Protein AF-A0A8H3PIA9-F1 (afdb_monomer)

Sequence (257 aa):
MSYLRGNLPHNPDFPTVAEELRKLIKRTDELEIQNKAAQQKINQYEKDIVKLNNRCDSFGHKIQELEAKNLMLENRCKAVDQNALARLINSRIANPEHVLTPLKEAATNLPIKNFPKHEKDIRTMAAPEITSTLRSLDQPTTGPTSDQKTRLRQAVGRDITTPTSALKAPPPSSASPSDPPAASQPTRPPPAKRAMSVQDKKLAGIKAAKAKLAQNRQYGGVADPRVRKRGSLAGSTAVDVGAEGGKKGVGVGEGED

Secondary structure (DSSP, 8-state):
-------PPPPP-HHHHHHHHHHHHHHHHHHHHHHHHHHHHHHHHHHHHHHHHHHHHHHHHHHHHHHHHHHHHHHHHHHHHHHHHHHHHHHT--STTSBPPPPB-TTT-PBPTT--SBHHHHHH--HHHHHHHHHHTT----S-HHHHHHHHHHHHT-------TT------------PPP---PPPPPP----PPPHHHHHHHHHHHHHHHHHHHHHS-----TT-------------------------------

Radius of gyration: 43.7 Å; Cα contacts (8 Å, |Δi|>4): 128; chains: 1; bounding box: 128×82×105 Å

pLDDT: mean 80.54, std 19.77, range [45.19, 98.62]

Mean predicted aligned error: 16.2 Å

Foldseek 3Di:
DDDDPDDDPDDDPVVVVVVVVVVVVVVVVVVVVVVVVVVVVVVVVVVVVVVVVVVVVVVVVVVVVVVLVVVQVVLLVLLVVVLVVQLVVQLPDPDQPAFGDFHAQNRHNHGQPPGDGGLVCLVVDDLVVLLSSCVSLVHDSDDDSVVSSVVVCVSSNHDPCPPPVDPVPDPPDDDDDDDDDDDDDPDDDDDDPPDDDPVNVVVVVVVVVVVVVVVCV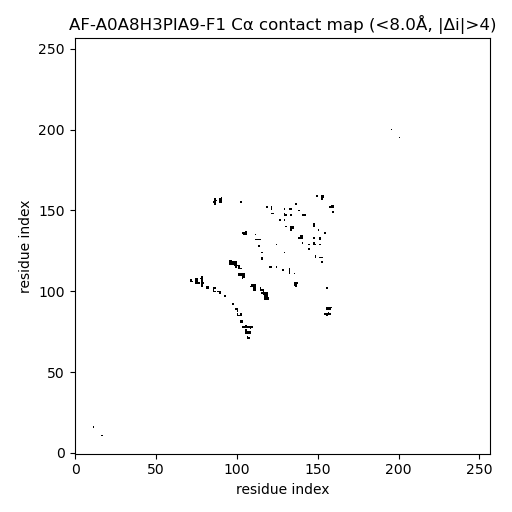VPPCPPDPPPPDDDPDPDDDDDDDDDDDDDDDDDDDDDDD

Structure (mmCIF, N/CA/C/O backbone):
data_AF-A0A8H3PIA9-F1
#
_entry.id   AF-A0A8H3PIA9-F1
#
loop_
_atom_site.group_PDB
_atom_site.id
_atom_site.type_symbol
_atom_site.label_atom_id
_atom_site.label_alt_id
_atom_site.label_comp_id
_atom_site.label_asym_id
_atom_site.label_entity_id
_atom_site.label_seq_id
_atom_site.pdbx_PDB_ins_code
_atom_site.Cartn_x
_atom_site.Cartn_y
_atom_site.Cartn_z
_atom_site.occupancy
_atom_site.B_iso_or_equiv
_atom_site.auth_seq_id
_atom_site.auth_comp_id
_atom_site.auth_asym_id
_atom_site.auth_atom_id
_atom_site.pdbx_PDB_model_num
ATOM 1 N N . MET A 1 1 ? 73.100 -32.221 -67.919 1.00 48.75 1 MET A N 1
ATOM 2 C CA . MET A 1 1 ? 72.888 -31.186 -66.886 1.00 48.75 1 MET A CA 1
ATOM 3 C C . MET A 1 1 ? 71.955 -30.121 -67.442 1.00 48.75 1 MET A C 1
ATOM 5 O O . MET A 1 1 ? 72.410 -29.186 -68.086 1.00 48.75 1 MET A O 1
ATOM 9 N N . SER A 1 2 ? 70.649 -30.304 -67.250 1.00 49.00 2 SER A N 1
ATOM 10 C CA . SER A 1 2 ? 69.618 -29.356 -67.683 1.00 49.00 2 SER A CA 1
ATOM 11 C C . SER A 1 2 ? 69.209 -28.523 -66.475 1.00 49.00 2 SER A C 1
ATOM 13 O O . SER A 1 2 ? 68.353 -28.929 -65.692 1.00 49.00 2 SER A O 1
ATOM 15 N N . TYR A 1 3 ? 69.884 -27.393 -66.275 1.00 52.94 3 TYR A N 1
ATOM 16 C CA . TYR A 1 3 ? 69.545 -26.452 -65.215 1.00 52.94 3 TYR A CA 1
ATOM 17 C C . TYR A 1 3 ? 68.243 -25.730 -65.576 1.00 52.94 3 TYR A C 1
ATOM 19 O O . TYR A 1 3 ? 68.203 -24.909 -66.488 1.00 52.94 3 TYR A O 1
ATOM 27 N N . LEU A 1 4 ? 67.173 -26.115 -64.877 1.00 54.84 4 LEU A N 1
ATOM 28 C CA . LEU A 1 4 ? 66.105 -25.258 -64.358 1.00 54.84 4 LEU A CA 1
ATOM 29 C C . LEU A 1 4 ? 66.012 -23.864 -65.017 1.00 54.84 4 LEU A C 1
ATOM 31 O O . LEU A 1 4 ? 66.473 -22.870 -64.456 1.00 54.84 4 LEU A O 1
ATOM 35 N N . ARG A 1 5 ? 65.325 -23.761 -66.165 1.00 51.84 5 ARG A N 1
ATOM 36 C CA . ARG A 1 5 ? 64.638 -22.510 -66.526 1.00 51.84 5 ARG A CA 1
ATOM 37 C C . ARG A 1 5 ? 63.462 -22.364 -65.570 1.00 51.84 5 ARG A C 1
ATOM 39 O O . ARG A 1 5 ? 62.358 -22.819 -65.855 1.00 51.84 5 ARG A O 1
ATOM 46 N N . GLY A 1 6 ? 63.732 -21.790 -64.403 1.00 56.72 6 GLY A N 1
ATOM 47 C CA . GLY A 1 6 ? 62.682 -21.293 -63.530 1.00 56.72 6 GLY A CA 1
ATOM 48 C C . GLY A 1 6 ? 61.855 -20.284 -64.318 1.00 56.72 6 GLY A C 1
ATOM 49 O O . GLY A 1 6 ? 62.406 -19.318 -64.845 1.00 56.72 6 GLY A O 1
ATOM 50 N N . ASN A 1 7 ? 60.553 -20.544 -64.439 1.00 63.00 7 ASN A N 1
ATOM 51 C CA . ASN A 1 7 ? 59.579 -19.552 -64.873 1.00 63.00 7 ASN A CA 1
ATOM 52 C C . ASN A 1 7 ? 59.813 -18.287 -64.045 1.00 63.00 7 ASN A C 1
ATOM 54 O O . ASN A 1 7 ? 59.577 -18.303 -62.835 1.00 63.00 7 ASN A O 1
ATOM 58 N N . LEU A 1 8 ? 60.303 -17.215 -64.677 1.00 63.28 8 LEU A N 1
ATOM 59 C CA . LEU A 1 8 ? 60.321 -15.916 -64.021 1.00 63.28 8 LEU A CA 1
ATOM 60 C C . LEU A 1 8 ? 58.868 -15.576 -63.670 1.00 63.28 8 LEU A C 1
ATOM 62 O O . LEU A 1 8 ? 58.010 -15.644 -64.557 1.00 63.28 8 LEU A O 1
ATOM 66 N N . PRO A 1 9 ? 58.569 -15.264 -62.398 1.00 68.00 9 PRO A N 1
ATOM 67 C CA . PRO A 1 9 ? 57.226 -14.885 -62.010 1.00 68.00 9 PRO A CA 1
ATOM 68 C C . PRO A 1 9 ? 56.789 -13.686 -62.850 1.00 68.00 9 PRO A C 1
ATOM 70 O O . PRO A 1 9 ? 57.552 -12.747 -63.081 1.00 68.00 9 PRO A O 1
ATOM 73 N N . HIS A 1 10 ? 55.561 -13.782 -63.349 1.00 77.06 10 HIS A N 1
ATOM 74 C CA . HIS A 1 10 ? 54.899 -12.766 -64.148 1.00 77.06 10 HIS A CA 1
ATOM 75 C C . HIS A 1 10 ? 55.017 -11.410 -63.439 1.00 77.06 10 HIS A C 1
ATOM 77 O O . HIS A 1 10 ? 54.633 -11.288 -62.274 1.00 77.06 10 HIS A O 1
ATOM 83 N N . ASN A 1 11 ? 55.604 -10.421 -64.114 1.00 77.44 11 ASN A N 1
ATOM 84 C CA . ASN A 1 11 ? 55.791 -9.092 -63.543 1.00 77.44 11 ASN A CA 1
ATOM 85 C C . ASN A 1 11 ? 54.393 -8.471 -63.356 1.00 77.44 11 ASN A C 1
ATOM 87 O O . ASN A 1 11 ? 53.646 -8.419 -64.336 1.00 77.44 11 ASN A O 1
ATOM 91 N N . PRO A 1 12 ? 53.992 -8.077 -62.136 1.00 79.94 12 PRO A N 1
ATOM 92 C CA . PRO A 1 12 ? 52.636 -7.604 -61.894 1.00 79.94 12 PRO A CA 1
ATOM 93 C C . PRO A 1 12 ? 52.348 -6.328 -62.695 1.00 79.94 12 PRO A C 1
ATOM 95 O O . PRO A 1 12 ? 53.181 -5.425 -62.776 1.00 79.94 12 PRO A O 1
ATOM 98 N N . ASP A 1 13 ? 51.147 -6.254 -63.265 1.00 90.56 13 ASP A N 1
ATOM 99 C CA . ASP A 1 13 ? 50.640 -5.076 -63.969 1.00 90.56 13 ASP A CA 1
ATOM 100 C C . ASP A 1 13 ? 50.328 -3.954 -62.957 1.00 90.56 13 ASP A C 1
ATOM 102 O O . ASP A 1 13 ? 49.278 -3.925 -62.306 1.00 90.56 13 ASP A O 1
ATOM 106 N N . PHE A 1 14 ? 51.294 -3.056 -62.751 1.00 92.88 14 PHE A N 1
ATOM 107 C CA . PHE A 1 14 ? 51.230 -1.986 -61.748 1.00 92.88 14 PHE A CA 1
ATOM 108 C C . PHE A 1 14 ? 49.986 -1.074 -61.855 1.00 92.88 14 PHE A C 1
ATOM 110 O O . PHE A 1 14 ? 49.409 -0.761 -60.808 1.00 92.88 14 PHE A O 1
ATOM 117 N N . PRO A 1 15 ? 49.530 -0.650 -63.053 1.00 93.00 15 PRO A N 1
ATOM 118 C CA . PRO A 1 15 ? 48.263 0.063 -63.232 1.00 93.00 15 PRO A CA 1
ATOM 119 C C . PRO A 1 15 ? 47.049 -0.625 -62.599 1.00 93.00 15 PRO A C 1
ATOM 121 O O . PRO A 1 15 ? 46.302 0.019 -61.860 1.00 93.00 15 PRO A O 1
ATOM 124 N N . THR A 1 16 ? 46.872 -1.930 -62.824 1.00 93.19 16 THR A N 1
ATOM 125 C CA . THR A 1 16 ? 45.748 -2.692 -62.258 1.00 93.19 16 THR A CA 1
ATOM 126 C C . THR A 1 16 ? 45.822 -2.735 -60.735 1.00 93.19 16 THR A C 1
ATOM 128 O O . THR A 1 16 ? 44.823 -2.505 -60.053 1.00 93.19 16 THR A O 1
ATOM 131 N N . VAL A 1 17 ? 47.020 -2.956 -60.183 1.00 94.19 17 VAL A N 1
AT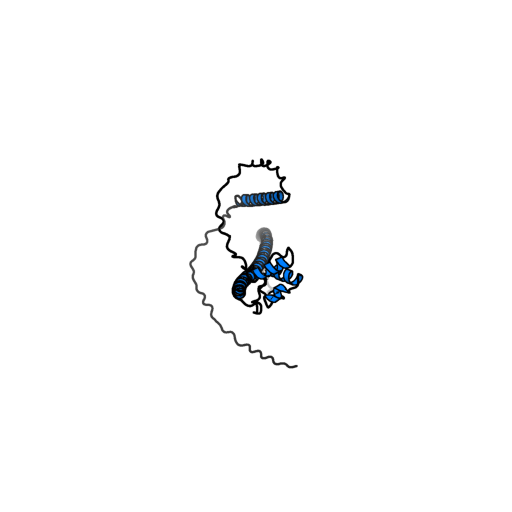OM 132 C CA . VAL A 1 17 ? 47.239 -2.949 -58.728 1.00 94.19 17 VAL A CA 1
ATOM 133 C C . VAL A 1 17 ? 46.894 -1.582 -58.126 1.00 94.19 17 VAL A C 1
ATOM 135 O O . VAL A 1 17 ? 46.240 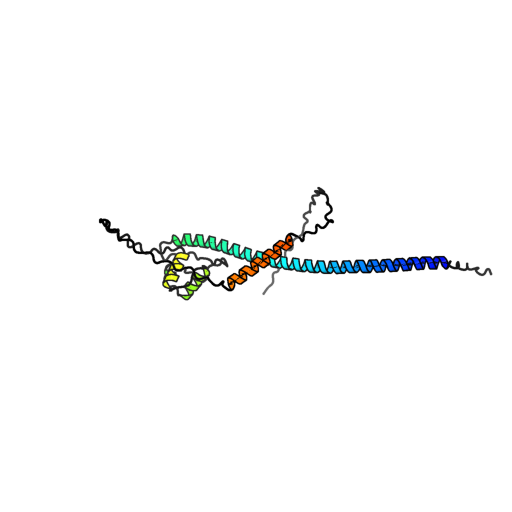-1.512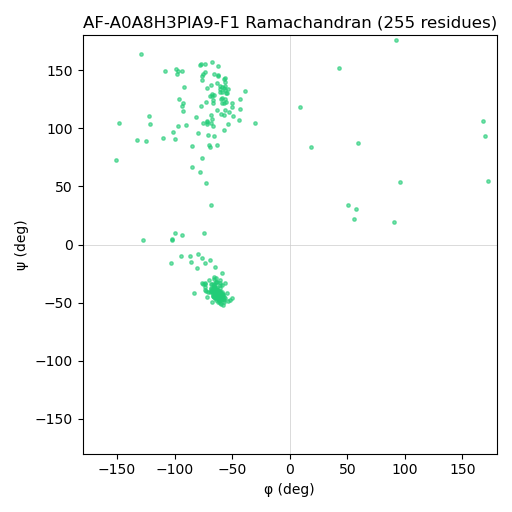 -57.086 1.00 94.19 17 VAL A O 1
ATOM 138 N N . ALA A 1 18 ? 47.274 -0.482 -58.783 1.00 94.69 18 ALA A N 1
ATOM 139 C CA . ALA A 1 18 ? 46.965 0.867 -58.312 1.00 94.69 18 ALA A CA 1
ATOM 140 C C . ALA A 1 18 ? 45.454 1.166 -58.305 1.00 94.69 18 ALA A C 1
ATOM 142 O O . ALA A 1 18 ? 44.964 1.839 -57.394 1.00 94.69 18 ALA A O 1
ATOM 143 N N . GLU A 1 19 ? 44.698 0.672 -59.290 1.00 96.06 19 GLU A N 1
ATOM 144 C CA . GLU A 1 19 ? 43.238 0.815 -59.310 1.00 96.06 19 GLU A CA 1
ATOM 145 C C . GLU A 1 19 ? 42.557 0.034 -58.185 1.00 96.06 19 GLU A C 1
ATOM 147 O O . GLU A 1 19 ? 41.691 0.586 -57.499 1.00 96.06 19 GLU A O 1
ATOM 152 N N . GLU A 1 20 ? 42.970 -1.211 -57.949 1.00 95.31 20 GLU A N 1
ATOM 153 C CA . GLU A 1 20 ? 42.450 -2.019 -56.843 1.00 95.31 20 GLU A CA 1
ATOM 154 C C . GLU A 1 20 ? 42.767 -1.387 -55.481 1.00 95.31 20 GLU A C 1
ATOM 156 O O . GLU A 1 20 ? 41.888 -1.304 -54.621 1.00 95.31 20 GLU A O 1
ATOM 161 N N . LEU A 1 21 ? 43.967 -0.818 -55.304 1.00 97.00 21 LEU A N 1
ATOM 162 C CA . LEU A 1 21 ? 44.315 -0.064 -54.094 1.00 97.00 21 LEU A CA 1
ATOM 163 C C . LEU A 1 21 ? 43.410 1.159 -53.893 1.00 97.00 21 LEU A C 1
ATOM 165 O O . LEU A 1 21 ? 42.944 1.402 -52.781 1.00 97.00 21 LEU A O 1
ATOM 169 N N . ARG A 1 22 ? 43.087 1.909 -54.955 1.00 97.50 22 ARG A N 1
ATOM 170 C CA . ARG A 1 22 ? 42.147 3.043 -54.860 1.00 97.50 22 ARG A CA 1
ATOM 171 C C . ARG A 1 22 ? 40.737 2.590 -54.484 1.00 97.50 22 ARG A C 1
ATOM 173 O O . ARG A 1 22 ? 40.083 3.267 -53.691 1.00 97.50 22 ARG A O 1
ATOM 180 N N . LYS A 1 23 ? 40.255 1.470 -55.036 1.00 97.75 23 LYS A N 1
ATOM 181 C CA . LYS A 1 23 ? 38.955 0.886 -54.656 1.00 97.75 23 LYS A CA 1
ATOM 182 C C . LYS A 1 23 ? 38.957 0.456 -53.189 1.00 97.75 23 LYS A C 1
ATOM 184 O O . LYS A 1 23 ? 37.992 0.730 -52.478 1.00 97.75 23 LYS A O 1
ATOM 189 N N . LEU A 1 24 ? 40.046 -0.163 -52.731 1.00 98.06 24 LEU A N 1
ATOM 190 C CA . LEU A 1 24 ? 40.203 -0.600 -51.347 1.00 98.06 24 LEU A CA 1
ATOM 191 C C . LEU A 1 24 ? 40.204 0.581 -50.368 1.00 98.06 24 LEU A C 1
ATOM 193 O O . LEU A 1 24 ? 39.528 0.508 -49.343 1.00 98.06 24 LEU A O 1
ATOM 197 N N . ILE A 1 25 ? 40.891 1.678 -50.704 1.00 97.69 25 ILE A N 1
ATOM 198 C CA . ILE A 1 25 ? 40.881 2.914 -49.904 1.00 97.69 25 ILE A CA 1
ATOM 199 C C . ILE A 1 25 ? 39.451 3.456 -49.791 1.00 97.69 25 ILE A C 1
ATOM 201 O O . ILE A 1 25 ? 38.954 3.614 -48.681 1.00 97.69 25 ILE A O 1
ATOM 205 N N . LYS A 1 26 ? 38.738 3.617 -50.917 1.00 98.06 26 LYS A N 1
ATOM 206 C CA . LYS A 1 26 ? 37.343 4.103 -50.910 1.00 98.06 26 LYS A CA 1
ATOM 207 C C . LYS A 1 26 ? 36.423 3.237 -50.049 1.00 98.06 26 LYS A C 1
ATOM 209 O O . LYS A 1 26 ? 35.651 3.756 -49.250 1.00 98.06 26 LYS A O 1
ATOM 214 N N . ARG A 1 27 ? 36.526 1.910 -50.177 1.00 98.06 27 ARG A N 1
ATOM 215 C CA . ARG A 1 27 ? 35.745 0.971 -49.361 1.00 98.06 27 ARG A CA 1
ATOM 216 C C . ARG A 1 27 ? 36.087 1.083 -47.874 1.00 98.06 27 ARG A C 1
ATOM 218 O O . ARG A 1 27 ? 35.201 0.931 -47.036 1.00 98.06 27 ARG A O 1
ATOM 225 N N . THR A 1 28 ? 37.355 1.324 -47.546 1.00 98.19 28 THR A N 1
ATOM 226 C CA . THR A 1 28 ? 37.801 1.524 -46.161 1.00 98.19 28 THR A CA 1
ATOM 227 C C . THR A 1 28 ? 37.173 2.785 -45.565 1.00 98.19 28 THR A C 1
ATOM 229 O O . THR A 1 28 ? 36.613 2.709 -44.472 1.00 98.19 28 THR A O 1
ATOM 232 N N . ASP A 1 29 ? 37.149 3.894 -46.310 1.00 97.75 29 ASP A N 1
ATOM 233 C CA . ASP A 1 29 ? 36.512 5.147 -45.875 1.00 97.75 29 ASP A CA 1
ATOM 234 C C . ASP A 1 29 ? 34.996 4.975 -45.665 1.00 97.75 29 ASP A C 1
ATOM 236 O O . ASP A 1 29 ? 34.427 5.419 -44.664 1.00 97.75 29 ASP A O 1
ATOM 240 N N . GLU A 1 30 ? 34.322 4.277 -46.585 1.00 98.00 30 GLU A N 1
ATOM 241 C CA . GLU A 1 30 ? 32.890 3.972 -46.476 1.00 98.00 30 GLU A CA 1
ATOM 242 C C . GLU A 1 30 ? 32.573 3.135 -45.230 1.00 98.00 30 GLU A C 1
ATOM 244 O O . GLU A 1 30 ? 31.613 3.427 -44.508 1.00 98.00 30 GLU A O 1
ATOM 249 N N . LEU A 1 31 ? 33.388 2.113 -44.950 1.00 98.06 31 LEU A N 1
ATOM 250 C CA . LEU A 1 31 ? 33.254 1.295 -43.745 1.00 98.06 31 LEU A CA 1
ATOM 251 C C . LEU A 1 31 ? 33.495 2.115 -42.475 1.00 98.06 31 LEU A C 1
ATOM 253 O O . LEU A 1 31 ? 32.784 1.925 -41.488 1.00 98.06 31 LEU A O 1
ATOM 257 N N . GLU A 1 32 ? 34.444 3.052 -42.489 1.00 98.12 32 GLU A N 1
ATOM 258 C CA . GLU A 1 32 ? 34.683 3.944 -41.353 1.00 98.12 32 GLU A CA 1
ATOM 259 C C . GLU A 1 32 ? 33.453 4.820 -41.061 1.00 98.12 32 GLU A C 1
ATOM 261 O O . GLU A 1 32 ? 33.024 4.936 -39.907 1.00 98.12 32 GLU A O 1
ATOM 266 N N . ILE A 1 33 ? 32.829 5.385 -42.099 1.00 98.19 33 ILE A N 1
ATOM 267 C CA . ILE A 1 33 ? 31.597 6.179 -41.970 1.00 98.19 33 ILE A CA 1
ATOM 268 C C . ILE A 1 33 ? 30.446 5.317 -41.433 1.00 98.19 33 ILE A C 1
ATOM 270 O O . ILE A 1 33 ? 29.739 5.736 -40.509 1.00 98.19 33 ILE A O 1
ATOM 274 N N . GLN A 1 34 ? 30.264 4.107 -41.972 1.00 97.69 34 GLN A N 1
ATOM 275 C CA . GLN A 1 34 ? 29.226 3.181 -41.508 1.00 97.69 34 GLN A CA 1
ATOM 276 C C . GLN A 1 34 ? 29.432 2.778 -40.044 1.00 97.69 34 GLN A C 1
ATOM 278 O O . GLN A 1 34 ? 28.472 2.794 -39.272 1.00 97.69 34 GLN A O 1
ATOM 283 N N . ASN A 1 35 ? 30.672 2.493 -39.639 1.00 98.12 35 ASN A N 1
ATOM 284 C CA . ASN A 1 35 ? 31.009 2.166 -38.255 1.00 98.12 35 ASN A CA 1
ATOM 285 C C . ASN A 1 35 ? 30.731 3.338 -37.309 1.00 98.12 35 ASN A C 1
ATOM 287 O O . ASN A 1 35 ? 30.117 3.141 -36.260 1.00 98.12 35 ASN A O 1
ATOM 291 N N . LYS A 1 36 ? 31.083 4.573 -37.692 1.00 98.06 36 LYS A N 1
ATOM 292 C CA . LYS A 1 36 ? 30.743 5.774 -36.905 1.00 98.06 36 LYS A CA 1
ATOM 293 C C . LYS A 1 36 ? 29.229 5.924 -36.733 1.00 98.06 36 LYS A C 1
ATOM 295 O O . LYS A 1 36 ? 28.758 6.178 -35.624 1.00 98.06 36 LYS A O 1
ATOM 300 N N . ALA A 1 37 ? 28.456 5.717 -37.799 1.00 97.62 37 ALA A N 1
ATOM 301 C CA . ALA A 1 37 ? 26.996 5.780 -37.739 1.00 97.62 37 ALA A CA 1
ATOM 302 C C . ALA A 1 37 ? 26.391 4.654 -36.877 1.00 97.62 37 ALA A C 1
ATOM 304 O O . ALA A 1 37 ? 25.441 4.888 -36.124 1.00 97.62 37 ALA A O 1
ATOM 305 N N . ALA A 1 38 ? 26.936 3.438 -36.958 1.00 97.38 38 ALA A N 1
ATOM 306 C CA . ALA A 1 38 ? 26.528 2.318 -36.114 1.00 97.38 38 ALA A CA 1
ATOM 307 C C . ALA A 1 38 ? 26.814 2.606 -34.633 1.00 97.38 38 ALA A C 1
ATOM 309 O O . ALA A 1 38 ? 25.920 2.446 -33.801 1.00 97.38 38 ALA A O 1
ATOM 310 N N . GLN A 1 39 ? 27.999 3.134 -34.315 1.00 98.38 39 GLN A N 1
ATOM 311 C CA . GLN A 1 39 ? 28.378 3.487 -32.947 1.00 98.38 39 GLN A CA 1
ATOM 312 C C . GLN A 1 39 ? 27.447 4.546 -32.343 1.00 98.38 39 GLN A C 1
ATOM 314 O O . GLN A 1 39 ? 27.038 4.438 -31.190 1.00 98.38 39 GLN A O 1
ATOM 319 N N . GLN A 1 40 ? 27.044 5.548 -33.127 1.00 98.31 40 GLN A N 1
ATOM 320 C CA . GLN A 1 40 ? 26.076 6.549 -32.670 1.00 98.31 40 GLN A CA 1
ATOM 321 C C . GLN A 1 40 ? 24.716 5.929 -32.324 1.00 98.31 40 GLN A C 1
ATOM 323 O O . GLN A 1 40 ? 24.111 6.302 -31.317 1.00 98.31 40 GLN A O 1
ATOM 328 N N . LYS A 1 41 ? 24.239 4.967 -33.127 1.00 98.19 41 LYS A N 1
ATOM 329 C CA . LYS A 1 41 ? 22.992 4.241 -32.840 1.00 98.19 41 LYS A CA 1
ATOM 330 C C . LYS A 1 41 ? 23.111 3.387 -31.580 1.00 98.19 41 LYS A C 1
ATOM 332 O O . LYS A 1 41 ? 22.176 3.389 -30.787 1.00 98.19 41 LYS A O 1
ATOM 337 N N . ILE A 1 42 ? 24.247 2.715 -31.373 1.00 98.44 42 ILE A N 1
ATOM 338 C CA . ILE A 1 42 ? 24.523 1.945 -30.148 1.00 98.44 42 ILE A CA 1
ATOM 339 C C . ILE A 1 42 ? 24.433 2.862 -28.925 1.00 98.44 42 ILE A C 1
ATOM 341 O O . ILE A 1 42 ? 23.621 2.610 -28.038 1.00 98.44 42 ILE A O 1
ATOM 345 N N . ASN A 1 43 ? 25.137 3.997 -28.942 1.00 98.19 43 ASN A N 1
ATOM 346 C CA . ASN A 1 43 ? 25.109 4.965 -27.842 1.00 98.19 43 ASN A CA 1
ATOM 347 C C . ASN A 1 43 ? 23.693 5.525 -27.584 1.00 98.19 43 ASN A C 1
ATOM 349 O O . ASN A 1 43 ? 23.350 5.896 -26.460 1.00 98.19 43 ASN A O 1
ATOM 353 N N . GLN A 1 44 ? 22.856 5.630 -28.621 1.00 98.31 44 GLN A N 1
ATOM 354 C CA . GLN A 1 44 ? 21.460 6.040 -28.471 1.00 98.31 44 GLN A CA 1
ATOM 355 C C . GLN A 1 44 ? 20.614 4.941 -27.814 1.00 98.31 44 GLN A C 1
ATOM 357 O O . GLN A 1 44 ? 19.854 5.235 -26.891 1.00 98.31 44 GLN A O 1
ATOM 362 N N . TYR A 1 45 ? 20.765 3.686 -28.242 1.00 98.50 45 TYR A N 1
ATOM 363 C CA . TYR A 1 45 ? 20.065 2.560 -27.626 1.00 98.50 45 TYR A CA 1
ATOM 364 C C . TYR A 1 45 ? 20.469 2.356 -26.171 1.00 98.50 45 TYR A C 1
ATOM 366 O O . TYR A 1 45 ? 19.595 2.136 -25.341 1.00 98.50 45 TYR A O 1
ATOM 374 N N . GLU A 1 46 ? 21.746 2.522 -25.829 1.00 98.50 46 GLU A N 1
ATOM 375 C CA . GLU A 1 46 ? 22.209 2.485 -24.437 1.00 98.50 46 GLU A CA 1
ATOM 376 C C . GLU A 1 46 ? 21.475 3.518 -23.571 1.00 98.50 46 GLU A C 1
ATOM 378 O O . GLU A 1 46 ? 20.955 3.189 -22.503 1.00 98.50 46 GLU A O 1
ATOM 383 N N . LYS A 1 47 ? 21.334 4.760 -24.057 1.00 98.62 47 LYS A N 1
ATOM 384 C CA . LYS A 1 47 ? 20.577 5.808 -23.350 1.00 98.62 47 LYS A CA 1
ATOM 385 C C . LYS A 1 47 ? 19.108 5.439 -23.173 1.00 98.62 47 LYS A C 1
ATOM 387 O O . LYS A 1 47 ? 18.529 5.718 -22.122 1.00 98.62 47 LYS A O 1
ATOM 392 N N . ASP A 1 48 ? 18.488 4.862 -24.194 1.00 97.75 48 ASP A N 1
ATOM 393 C CA . ASP A 1 48 ? 17.074 4.501 -24.135 1.00 97.75 48 ASP A CA 1
ATOM 394 C C . ASP A 1 48 ? 16.832 3.271 -23.247 1.00 97.75 48 ASP A C 1
ATOM 396 O O . ASP A 1 48 ? 15.849 3.258 -22.503 1.00 97.75 48 ASP A O 1
ATOM 400 N N . ILE A 1 49 ? 17.765 2.313 -23.211 1.00 98.62 49 ILE A N 1
ATOM 401 C CA . ILE A 1 49 ? 17.773 1.194 -22.255 1.00 98.62 49 ILE A CA 1
ATOM 402 C C . ILE A 1 49 ? 17.841 1.723 -20.820 1.00 98.62 49 ILE A C 1
ATOM 404 O O . ILE A 1 49 ? 17.013 1.343 -19.995 1.00 98.62 49 ILE A O 1
ATOM 408 N N . VAL A 1 50 ? 18.745 2.662 -20.520 1.00 98.44 50 VAL A N 1
ATOM 409 C CA . VAL A 1 50 ? 18.839 3.261 -19.174 1.00 98.44 50 VAL A CA 1
ATOM 410 C C . VAL A 1 50 ? 17.532 3.959 -18.781 1.00 98.44 50 VAL A C 1
ATOM 412 O O . VAL A 1 50 ? 17.045 3.788 -17.664 1.00 98.44 50 VAL A O 1
ATOM 415 N N . LYS A 1 51 ? 16.903 4.707 -19.699 1.00 98.31 51 LYS A N 1
ATOM 416 C CA . LYS A 1 51 ? 15.593 5.331 -19.434 1.00 98.31 51 LYS A CA 1
ATOM 417 C C . LYS A 1 51 ? 14.498 4.298 -19.175 1.00 98.31 51 LYS A C 1
ATOM 419 O O . LYS A 1 51 ? 13.631 4.545 -18.336 1.00 98.31 51 LYS A O 1
ATOM 424 N N . LEU A 1 52 ? 14.490 3.189 -19.916 1.00 98.44 52 LEU A N 1
ATOM 425 C CA . LEU A 1 52 ? 13.527 2.107 -19.714 1.00 98.44 52 LEU A CA 1
ATOM 426 C C . LEU A 1 52 ? 13.730 1.440 -18.356 1.00 98.44 52 LEU A C 1
ATOM 428 O O . LEU A 1 52 ? 12.749 1.304 -17.630 1.00 98.44 52 LEU A O 1
ATOM 432 N N . ASN A 1 53 ? 14.971 1.139 -17.975 1.00 98.19 53 ASN A N 1
ATOM 433 C CA . ASN A 1 53 ? 15.292 0.562 -16.668 1.00 98.19 53 ASN A CA 1
ATOM 434 C C . ASN A 1 53 ? 14.786 1.455 -15.529 1.00 98.19 53 ASN A C 1
ATOM 436 O O . ASN A 1 53 ? 13.981 1.011 -14.718 1.00 98.19 53 ASN A O 1
ATOM 440 N N . ASN A 1 54 ? 15.089 2.756 -15.573 1.00 98.31 54 ASN A N 1
ATOM 441 C CA . ASN A 1 54 ? 14.606 3.707 -14.564 1.00 98.31 54 ASN A CA 1
ATOM 442 C C . ASN A 1 54 ? 13.065 3.762 -14.478 1.00 98.31 54 ASN A C 1
ATOM 444 O O . ASN A 1 54 ? 12.487 3.967 -13.407 1.00 98.31 54 ASN A O 1
ATOM 448 N N . ARG A 1 55 ? 12.365 3.603 -15.612 1.00 98.38 55 ARG A N 1
ATOM 449 C CA . ARG A 1 55 ? 10.894 3.535 -15.634 1.00 98.38 55 ARG A CA 1
ATOM 450 C C . ARG A 1 55 ? 10.382 2.225 -15.040 1.00 98.38 55 ARG A C 1
ATOM 452 O O . ARG A 1 55 ? 9.392 2.268 -14.313 1.00 98.38 55 ARG A O 1
ATOM 459 N N . CYS A 1 56 ? 11.027 1.100 -15.344 1.00 98.44 56 CYS A N 1
ATOM 460 C CA . CYS A 1 56 ? 10.704 -0.206 -14.774 1.00 98.44 56 CYS A CA 1
ATOM 461 C C . CYS A 1 56 ? 10.877 -0.203 -13.251 1.00 98.44 56 CYS A C 1
ATOM 463 O O . CYS A 1 56 ? 9.954 -0.613 -12.553 1.00 98.44 56 CYS A O 1
ATOM 465 N N . ASP A 1 57 ? 11.964 0.372 -12.735 1.00 97.94 57 ASP A N 1
ATOM 466 C CA . ASP A 1 57 ? 12.201 0.500 -11.291 1.00 97.94 57 ASP A CA 1
ATOM 467 C C . ASP A 1 57 ? 11.113 1.350 -10.619 1.00 97.94 57 ASP A C 1
ATOM 469 O O . ASP A 1 57 ? 10.528 0.968 -9.603 1.00 97.94 57 ASP A O 1
ATOM 473 N N . SER A 1 58 ? 10.744 2.478 -11.240 1.00 98.06 58 SER A N 1
ATOM 474 C CA . SER A 1 58 ? 9.638 3.313 -10.756 1.00 98.06 58 SER A CA 1
ATOM 475 C C . SER A 1 58 ? 8.301 2.563 -10.727 1.00 98.06 58 SER A C 1
ATOM 477 O O . SER A 1 58 ? 7.498 2.782 -9.815 1.00 98.06 58 SER A O 1
ATOM 479 N N . PHE A 1 59 ? 8.036 1.695 -11.708 1.00 98.56 59 PHE A N 1
ATOM 480 C CA . PHE A 1 59 ? 6.848 0.844 -11.688 1.00 98.56 59 PHE A CA 1
ATOM 481 C C . PHE A 1 59 ? 6.928 -0.226 -10.602 1.00 98.56 59 PHE A C 1
ATOM 483 O O . PHE A 1 59 ? 5.934 -0.412 -9.904 1.00 98.56 59 PHE A O 1
ATOM 490 N N . GLY A 1 60 ? 8.092 -0.847 -10.398 1.00 98.25 60 GLY A N 1
ATOM 491 C CA . GLY A 1 60 ? 8.321 -1.797 -9.309 1.00 98.25 60 GLY A CA 1
ATOM 492 C C . GLY A 1 60 ? 7.965 -1.203 -7.944 1.00 98.25 60 GLY A C 1
ATOM 493 O O . GLY A 1 60 ? 7.165 -1.778 -7.209 1.00 98.25 60 GLY A O 1
ATOM 494 N N . HIS A 1 61 ? 8.446 0.007 -7.648 1.00 98.31 61 HIS A N 1
ATOM 495 C CA . HIS A 1 61 ? 8.114 0.696 -6.396 1.00 98.31 61 HIS A CA 1
ATOM 496 C C . HIS A 1 61 ? 6.620 1.013 -6.247 1.00 98.31 61 HIS A C 1
ATOM 498 O O . HIS A 1 61 ? 6.058 0.861 -5.164 1.00 98.31 61 HIS A O 1
ATOM 504 N N . LYS A 1 62 ? 5.950 1.434 -7.328 1.00 98.44 62 LYS A N 1
ATOM 505 C CA . LYS A 1 62 ? 4.504 1.716 -7.292 1.00 98.44 62 LYS A CA 1
ATOM 506 C C . LYS A 1 62 ? 3.673 0.458 -7.067 1.00 98.44 62 LYS A C 1
ATOM 508 O O . LYS A 1 62 ? 2.659 0.534 -6.381 1.00 98.44 62 LYS A O 1
ATOM 513 N N . ILE A 1 63 ? 4.081 -0.671 -7.644 1.00 98.62 63 ILE A N 1
ATOM 514 C CA . ILE A 1 63 ? 3.414 -1.960 -7.430 1.00 98.62 63 ILE A CA 1
ATOM 515 C C . ILE A 1 63 ? 3.515 -2.347 -5.952 1.00 98.62 63 ILE A C 1
ATOM 517 O O . ILE A 1 63 ? 2.483 -2.568 -5.328 1.00 98.62 63 ILE A O 1
ATOM 521 N N . GLN A 1 64 ? 4.713 -2.286 -5.364 1.00 98.44 64 GLN A N 1
ATOM 522 C CA . GLN A 1 64 ? 4.918 -2.564 -3.935 1.00 98.44 64 GLN A CA 1
ATOM 523 C C . GLN A 1 64 ? 4.088 -1.636 -3.027 1.00 98.44 64 GLN A C 1
ATOM 525 O O . GLN A 1 64 ? 3.493 -2.077 -2.043 1.00 98.44 64 GLN A O 1
ATOM 530 N N . GLU A 1 65 ? 3.998 -0.343 -3.360 1.00 98.44 65 GLU A N 1
ATOM 531 C CA . GLU A 1 65 ? 3.169 0.614 -2.615 1.00 98.44 65 GLU A CA 1
ATOM 532 C C . GLU A 1 65 ? 1.672 0.260 -2.684 1.00 98.44 65 GLU A C 1
ATOM 534 O O . GLU A 1 65 ? 0.954 0.359 -1.684 1.00 98.44 65 GLU A O 1
ATOM 539 N N . LEU A 1 66 ? 1.187 -0.144 -3.862 1.00 98.38 66 LEU A N 1
ATOM 540 C CA . LEU A 1 66 ? -0.204 -0.553 -4.055 1.00 98.38 66 LEU A CA 1
ATOM 541 C C . LEU A 1 66 ? -0.520 -1.861 -3.327 1.00 98.38 66 LEU A C 1
ATOM 543 O O . LEU A 1 66 ? -1.576 -1.949 -2.704 1.00 98.38 66 LEU A O 1
ATOM 547 N N . GLU A 1 67 ? 0.390 -2.833 -3.345 1.00 98.38 67 GLU A N 1
ATOM 548 C CA . GLU A 1 67 ? 0.256 -4.091 -2.603 1.00 98.38 67 GLU A CA 1
ATOM 549 C C . GLU A 1 67 ? 0.135 -3.839 -1.094 1.00 98.38 67 GLU A C 1
ATOM 551 O O . GLU A 1 67 ? -0.794 -4.339 -0.456 1.00 98.38 67 GLU A O 1
ATOM 556 N N . ALA A 1 68 ? 0.991 -2.980 -0.530 1.00 97.62 68 ALA A N 1
ATOM 557 C CA . ALA A 1 68 ? 0.927 -2.610 0.885 1.00 97.62 68 ALA A CA 1
ATOM 558 C C . ALA A 1 68 ? -0.393 -1.904 1.248 1.00 97.62 68 ALA A C 1
ATOM 560 O O . ALA A 1 68 ? -1.009 -2.200 2.277 1.00 97.62 68 ALA A O 1
ATOM 561 N N . LYS A 1 69 ? -0.865 -0.988 0.390 1.00 97.88 69 LYS A N 1
ATOM 562 C CA . LYS A 1 69 ? -2.162 -0.313 0.568 1.00 97.88 69 LYS A CA 1
ATOM 563 C C . LYS A 1 69 ? -3.330 -1.289 0.485 1.00 97.88 69 LYS A C 1
ATOM 565 O O . LYS A 1 69 ? -4.262 -1.163 1.278 1.00 97.88 69 LYS A O 1
ATOM 570 N N . ASN A 1 70 ? -3.285 -2.243 -0.442 1.00 98.25 70 ASN A N 1
ATOM 571 C CA . ASN A 1 70 ? -4.337 -3.240 -0.586 1.00 98.25 70 ASN A CA 1
ATOM 572 C C . ASN A 1 70 ? -4.414 -4.143 0.655 1.00 98.25 70 ASN A C 1
ATOM 574 O O . ASN A 1 70 ? -5.487 -4.284 1.234 1.00 98.25 70 ASN A O 1
ATOM 578 N N . LEU A 1 71 ? -3.272 -4.633 1.151 1.00 97.31 71 LEU A N 1
ATOM 579 C CA . LEU A 1 71 ? -3.213 -5.426 2.383 1.00 97.31 71 LEU A CA 1
ATOM 580 C C . LEU A 1 71 ? -3.789 -4.668 3.594 1.00 97.31 71 LEU A C 1
ATOM 582 O O . LEU A 1 71 ? -4.548 -5.224 4.389 1.00 97.31 71 LEU A O 1
ATOM 586 N N . MET A 1 72 ? -3.467 -3.377 3.726 1.00 97.12 72 MET A N 1
ATOM 587 C CA . MET A 1 72 ? -4.019 -2.524 4.783 1.00 97.12 72 MET A CA 1
ATOM 588 C C . MET A 1 72 ? -5.549 -2.390 4.675 1.00 97.12 72 MET A C 1
ATOM 590 O O . MET A 1 72 ? -6.247 -2.454 5.688 1.00 97.12 72 MET A O 1
ATOM 594 N N . LEU A 1 73 ? -6.084 -2.208 3.463 1.00 97.56 73 LEU A N 1
ATOM 595 C CA . LEU A 1 73 ? -7.529 -2.113 3.236 1.00 97.56 73 LEU A CA 1
ATOM 596 C C . LEU A 1 73 ? -8.240 -3.436 3.528 1.00 97.56 73 LEU A C 1
ATOM 598 O O . LEU A 1 73 ? -9.273 -3.427 4.195 1.00 97.56 73 LEU A O 1
ATOM 602 N N . GLU A 1 74 ? -7.672 -4.564 3.104 1.00 98.00 74 GLU A N 1
ATOM 603 C CA . GLU A 1 74 ? -8.208 -5.895 3.398 1.00 98.00 74 GLU A CA 1
ATOM 604 C C . GLU A 1 74 ? -8.294 -6.154 4.907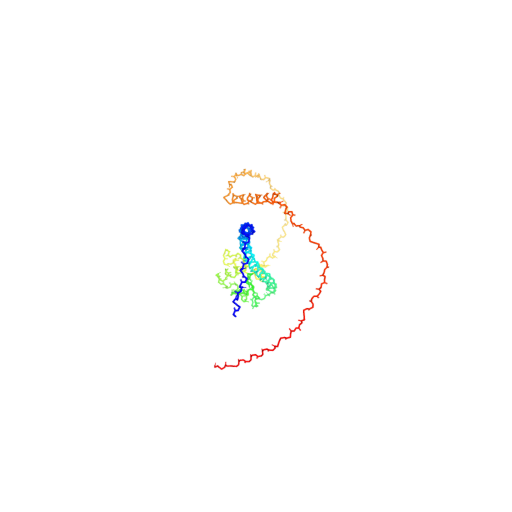 1.00 98.00 74 GLU A C 1
ATOM 606 O O . GLU A 1 74 ? -9.326 -6.620 5.401 1.00 98.00 74 GLU A O 1
ATOM 611 N N . ASN A 1 75 ? -7.242 -5.807 5.657 1.00 97.06 75 ASN A N 1
ATOM 612 C CA . ASN A 1 75 ? -7.245 -5.910 7.116 1.00 97.06 75 ASN A CA 1
ATOM 613 C C . ASN A 1 75 ? -8.323 -5.021 7.742 1.00 97.06 75 ASN A C 1
ATOM 615 O O . ASN A 1 75 ? -9.047 -5.473 8.630 1.00 97.06 75 ASN A O 1
ATOM 619 N N . ARG A 1 76 ? -8.489 -3.796 7.235 1.00 97.25 76 ARG A N 1
ATOM 620 C CA . ARG A 1 76 ? -9.514 -2.863 7.710 1.00 97.25 76 ARG A CA 1
ATOM 621 C C . ARG A 1 76 ? -10.929 -3.352 7.449 1.00 97.25 76 ARG A C 1
ATOM 623 O O . ARG A 1 76 ? -11.755 -3.265 8.353 1.00 97.25 76 ARG A O 1
ATOM 630 N N . CYS A 1 77 ? -11.211 -3.893 6.267 1.00 97.81 77 CYS A N 1
ATOM 631 C CA . CYS A 1 77 ? -12.513 -4.485 5.957 1.00 97.81 77 CYS A CA 1
ATOM 632 C C . CYS A 1 77 ? -12.825 -5.654 6.901 1.00 97.81 77 CYS A C 1
ATOM 634 O O . CYS A 1 77 ? -13.852 -5.633 7.575 1.00 97.81 77 CYS A O 1
ATOM 636 N N . LYS A 1 78 ? -11.890 -6.603 7.054 1.00 98.00 78 LYS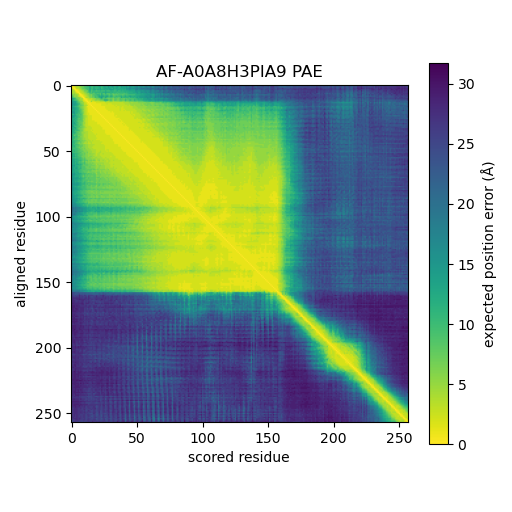 A N 1
ATOM 637 C CA . LYS A 1 78 ? -12.052 -7.744 7.974 1.00 98.00 78 LYS A CA 1
ATOM 638 C C . LYS A 1 78 ? -12.286 -7.293 9.419 1.00 98.00 78 LYS A C 1
ATOM 640 O O . LYS A 1 78 ? -13.163 -7.834 10.091 1.00 98.00 78 LYS A O 1
ATOM 645 N N . ALA A 1 79 ? -11.530 -6.300 9.890 1.00 97.88 79 ALA A N 1
ATOM 646 C CA . ALA A 1 79 ? -11.675 -5.763 11.239 1.00 97.88 79 ALA A CA 1
ATOM 647 C C . ALA A 1 79 ? -13.035 -5.077 11.439 1.00 97.88 79 ALA A C 1
ATOM 649 O O . ALA A 1 79 ? -13.666 -5.267 12.475 1.00 97.88 79 ALA A O 1
ATOM 650 N N . VAL A 1 80 ? -13.509 -4.302 10.456 1.00 97.38 80 VAL A N 1
ATOM 651 C CA . VAL A 1 80 ? -14.824 -3.639 10.497 1.00 97.38 80 VAL A CA 1
ATOM 652 C C . VAL A 1 80 ? -15.950 -4.665 10.588 1.00 97.38 80 VAL A C 1
ATOM 654 O O . VAL A 1 80 ? -16.801 -4.530 11.468 1.00 97.38 80 VAL A O 1
ATOM 657 N N . ASP A 1 81 ? -15.924 -5.706 9.754 1.00 98.25 81 ASP A N 1
ATOM 658 C CA . ASP A 1 81 ? -16.950 -6.756 9.746 1.00 98.25 81 ASP A CA 1
ATOM 659 C C . ASP A 1 81 ? -16.977 -7.522 11.076 1.00 98.25 81 ASP A C 1
ATOM 661 O O . ASP A 1 81 ? -18.031 -7.715 11.689 1.00 98.25 81 ASP A O 1
ATOM 665 N N . GLN A 1 82 ? -15.799 -7.899 11.581 1.00 98.38 82 GLN A N 1
ATOM 666 C CA . GLN A 1 82 ? -15.671 -8.597 12.861 1.00 98.38 82 GLN A CA 1
ATOM 667 C C . GLN A 1 82 ? -16.087 -7.711 14.038 1.00 98.38 82 GLN A C 1
ATOM 669 O O . GLN A 1 82 ? -16.752 -8.186 14.958 1.00 98.38 82 GLN A O 1
ATOM 674 N N . ASN A 1 83 ? -15.771 -6.416 13.996 1.00 98.19 83 ASN A N 1
ATOM 675 C CA . ASN A 1 83 ? -16.205 -5.457 15.008 1.00 98.19 83 ASN A CA 1
ATOM 676 C C . ASN A 1 83 ? -17.713 -5.214 14.968 1.00 98.19 83 ASN A C 1
ATOM 678 O O . ASN A 1 83 ? -18.324 -5.060 16.024 1.00 98.19 83 ASN A O 1
ATOM 682 N N . ALA A 1 84 ? -18.329 -5.186 13.785 1.00 98.00 84 ALA A N 1
ATOM 683 C CA . ALA A 1 84 ? -19.778 -5.074 13.654 1.00 98.00 84 ALA A CA 1
ATOM 684 C C . ALA A 1 84 ? -20.480 -6.281 14.298 1.00 98.00 84 ALA A C 1
ATOM 686 O O . ALA A 1 84 ? -21.404 -6.105 15.094 1.00 98.00 84 ALA A O 1
ATOM 687 N N . LEU A 1 85 ? -19.980 -7.492 14.037 1.00 98.31 85 LEU A N 1
ATOM 688 C CA . LEU A 1 85 ? -20.475 -8.719 14.661 1.00 98.31 85 LEU A CA 1
ATOM 689 C C . LEU A 1 85 ? -20.245 -8.719 16.180 1.00 98.31 85 LEU A C 1
ATOM 691 O O . LEU A 1 85 ? -21.169 -9.008 16.938 1.00 98.31 85 LEU A O 1
ATOM 695 N N . ALA A 1 86 ? -19.052 -8.338 16.644 1.00 98.25 86 ALA A N 1
ATOM 696 C CA . ALA A 1 86 ? -18.744 -8.255 18.071 1.00 98.25 86 ALA A CA 1
ATOM 697 C C . ALA A 1 86 ? -19.647 -7.243 18.797 1.00 98.25 86 ALA A C 1
ATOM 699 O O . ALA A 1 86 ? -20.168 -7.555 19.864 1.00 98.25 86 ALA A O 1
ATOM 700 N N . ARG A 1 87 ? -19.908 -6.069 18.203 1.00 97.75 87 ARG A N 1
ATOM 701 C CA . ARG A 1 87 ? -20.862 -5.077 18.736 1.00 97.75 87 ARG A CA 1
ATOM 702 C C . ARG A 1 87 ? -22.279 -5.635 18.828 1.00 97.75 87 ARG A C 1
ATOM 704 O O . ARG A 1 87 ? -22.943 -5.410 19.834 1.00 97.75 87 ARG A O 1
ATOM 711 N N . LEU A 1 88 ? -22.726 -6.377 17.813 1.00 97.56 88 LEU A N 1
ATOM 712 C CA . LEU A 1 88 ? -24.041 -7.023 17.809 1.00 97.56 88 LEU A CA 1
ATOM 713 C C . LEU A 1 88 ? -24.166 -8.099 18.899 1.00 97.56 88 LEU A C 1
ATOM 715 O O . LEU A 1 88 ? -25.221 -8.230 19.512 1.00 97.56 88 LEU A O 1
ATOM 719 N N . ILE A 1 89 ? -23.108 -8.875 19.147 1.00 97.50 89 ILE A N 1
ATOM 720 C CA . ILE A 1 89 ? -23.087 -9.848 20.248 1.00 97.50 89 ILE A CA 1
ATOM 721 C C . ILE A 1 89 ? -23.104 -9.107 21.586 1.00 97.50 89 ILE A C 1
ATOM 723 O O . ILE A 1 89 ? -23.938 -9.397 22.442 1.00 97.50 89 ILE A O 1
ATOM 727 N N . ASN A 1 90 ? -22.225 -8.117 21.747 1.00 97.06 90 ASN A N 1
ATOM 728 C CA . ASN A 1 90 ? -22.074 -7.362 22.984 1.00 97.06 90 ASN A CA 1
ATOM 729 C C . ASN A 1 90 ? -23.336 -6.573 23.353 1.00 97.06 90 ASN A C 1
ATOM 731 O O . ASN A 1 90 ? -23.629 -6.435 24.538 1.00 97.06 90 ASN A O 1
ATOM 735 N N . SER A 1 91 ? -24.116 -6.085 22.385 1.00 96.25 91 SER A N 1
ATOM 736 C CA . SER A 1 91 ? -25.368 -5.370 22.669 1.00 96.25 91 SER A CA 1
ATOM 737 C C . SER A 1 91 ? -26.436 -6.264 23.300 1.00 96.25 91 SER A C 1
ATOM 739 O O . SER A 1 91 ? -27.216 -5.800 24.127 1.00 96.25 91 SER A O 1
ATOM 741 N N . ARG A 1 92 ? -26.425 -7.568 22.998 1.00 96.25 92 ARG A N 1
ATOM 742 C CA . ARG A 1 92 ? -27.394 -8.547 23.524 1.00 96.25 92 ARG A CA 1
ATOM 743 C C . ARG A 1 92 ? -27.091 -9.029 24.943 1.00 96.25 92 ARG A C 1
ATOM 745 O O . ARG A 1 92 ? -27.901 -9.738 25.532 1.00 96.25 92 ARG A O 1
ATOM 752 N N . ILE A 1 93 ? -25.934 -8.682 25.501 1.00 94.81 93 ILE A N 1
ATOM 753 C CA . ILE A 1 93 ? -25.509 -9.176 26.812 1.00 94.81 93 ILE A CA 1
ATOM 754 C C . ILE A 1 93 ? -26.294 -8.464 27.932 1.00 94.81 93 ILE A C 1
ATOM 756 O O . ILE A 1 93 ? -26.008 -7.325 28.265 1.00 94.81 93 ILE A O 1
ATOM 760 N N . ALA A 1 94 ? -27.268 -9.092 28.582 1.00 93.56 94 ALA A N 1
ATOM 761 C CA . ALA A 1 94 ? -28.009 -8.400 29.649 1.00 93.56 94 ALA A CA 1
ATOM 762 C C . ALA A 1 94 ? -27.177 -8.210 30.937 1.00 93.56 94 ALA A C 1
ATOM 764 O O . ALA A 1 94 ? -27.228 -7.150 31.560 1.00 93.56 94 ALA A O 1
ATOM 765 N N . ASN A 1 95 ? -26.380 -9.214 31.323 1.00 95.25 95 ASN A N 1
ATOM 766 C CA . ASN A 1 95 ? -25.667 -9.190 32.603 1.00 95.25 95 ASN A CA 1
ATOM 767 C C . ASN A 1 95 ? -24.263 -8.575 32.473 1.00 95.25 95 ASN A C 1
ATOM 769 O O . ASN A 1 95 ? -23.510 -8.972 31.582 1.00 95.25 95 ASN A O 1
ATOM 773 N N . PRO A 1 96 ? -23.851 -7.688 33.397 1.00 93.75 96 PRO A N 1
ATOM 774 C CA . PRO A 1 96 ? -22.538 -7.035 33.353 1.00 93.75 96 PRO A CA 1
ATOM 775 C C . PRO A 1 96 ? -21.357 -7.983 33.630 1.00 93.75 96 PRO A C 1
ATOM 777 O O . PRO A 1 96 ? -20.211 -7.605 33.393 1.00 93.75 96 PRO A O 1
ATOM 780 N N . GLU A 1 97 ? -21.643 -9.186 34.135 1.00 96.56 97 GLU A N 1
ATOM 781 C CA . GLU A 1 97 ? -20.689 -10.259 34.451 1.00 96.56 97 GLU A CA 1
ATOM 782 C C . GLU A 1 97 ? -20.376 -11.169 33.256 1.00 96.56 97 GLU A C 1
ATOM 784 O O . GLU A 1 97 ? -19.472 -11.996 33.327 1.00 96.56 97 GLU A O 1
ATOM 789 N N . HIS A 1 98 ? -21.114 -11.056 32.150 1.00 97.25 98 HIS A N 1
ATOM 790 C CA . HIS A 1 98 ? -20.813 -11.839 30.955 1.00 97.25 98 HIS A CA 1
ATOM 791 C C . HIS A 1 98 ? -19.593 -11.283 30.218 1.00 97.25 98 HIS A C 1
ATOM 793 O O . HIS A 1 98 ? -19.352 -10.073 30.176 1.00 97.25 98 HIS A O 1
ATOM 799 N N . VAL A 1 99 ? -18.842 -12.199 29.608 1.00 98.12 99 VAL A N 1
ATOM 800 C CA . VAL A 1 99 ? -17.630 -11.891 28.852 1.00 98.12 99 VAL A CA 1
ATOM 801 C C . VAL A 1 99 ? -17.993 -11.149 27.564 1.00 98.12 99 VAL A C 1
ATOM 803 O O . VAL A 1 99 ? -18.824 -11.608 26.781 1.00 98.12 99 VAL A O 1
ATOM 806 N N . LEU A 1 100 ? -17.351 -10.007 27.341 1.00 98.06 100 LEU A N 1
ATOM 807 C CA . LEU A 1 100 ? -17.441 -9.233 26.111 1.00 98.06 100 LEU A CA 1
ATOM 808 C C . LEU A 1 100 ? -16.602 -9.887 25.011 1.00 98.06 100 LEU A C 1
ATOM 810 O O . LEU A 1 100 ? -15.477 -10.335 25.237 1.00 98.06 100 LEU A O 1
ATOM 814 N N . THR A 1 101 ? -17.124 -9.869 23.788 1.00 98.31 101 THR A N 1
ATOM 815 C CA . THR A 1 101 ? -16.336 -10.206 22.601 1.00 98.31 101 THR A CA 1
ATOM 816 C C . THR A 1 101 ? -15.372 -9.049 22.315 1.00 98.31 101 THR A C 1
ATOM 818 O O . THR A 1 101 ? -15.839 -7.912 22.151 1.00 98.31 101 THR A O 1
ATOM 821 N N . PRO A 1 102 ? -14.048 -9.292 22.261 1.00 98.12 102 PRO A N 1
ATOM 822 C CA . PRO A 1 102 ? -13.071 -8.231 22.077 1.00 98.12 102 PRO A CA 1
ATOM 823 C C . PRO A 1 102 ? -13.167 -7.616 20.683 1.00 98.12 102 PRO A C 1
ATOM 825 O O . PRO A 1 102 ? -13.271 -8.325 19.681 1.00 98.12 102 PRO A O 1
ATOM 828 N N . LEU A 1 103 ? -13.084 -6.287 20.626 1.00 98.31 103 LEU A N 1
ATOM 829 C CA . LEU A 1 103 ? -12.935 -5.573 19.363 1.00 98.31 103 LEU A CA 1
ATOM 830 C C . LEU A 1 103 ? -11.490 -5.660 18.860 1.00 98.31 103 LEU A C 1
ATOM 832 O O . LEU A 1 103 ? -10.536 -5.833 19.626 1.00 98.31 103 LEU A O 1
ATOM 836 N N . LYS A 1 104 ? -11.345 -5.514 17.550 1.00 98.50 104 LYS A N 1
ATOM 837 C CA . LYS A 1 104 ? -10.082 -5.523 16.823 1.00 98.50 104 LYS A CA 1
ATOM 838 C C . LYS A 1 104 ? -9.722 -4.134 16.329 1.00 98.50 104 LYS A C 1
ATOM 840 O O . LYS A 1 104 ? -10.592 -3.320 16.021 1.00 98.50 104 LYS A O 1
ATOM 845 N N . GLU A 1 105 ? -8.429 -3.875 16.236 1.00 97.88 105 GLU A N 1
ATOM 846 C CA . GLU A 1 105 ? -7.909 -2.634 15.679 1.00 97.88 105 GLU A CA 1
ATOM 847 C C . GLU A 1 105 ? -8.115 -2.602 14.159 1.00 97.88 105 GLU A C 1
ATOM 849 O O . GLU A 1 105 ? -7.837 -3.574 13.453 1.00 97.88 105 GLU A O 1
ATOM 854 N N . ALA A 1 106 ? -8.591 -1.466 13.646 1.00 95.31 106 ALA A N 1
ATOM 855 C CA . ALA A 1 106 ? -8.954 -1.327 12.238 1.00 95.31 106 ALA A CA 1
ATOM 856 C C . ALA A 1 106 ? -7.752 -1.438 11.283 1.00 95.31 106 ALA A C 1
ATOM 858 O O . ALA A 1 106 ? -7.926 -1.833 10.139 1.00 95.31 106 ALA A O 1
ATOM 859 N N . ALA A 1 107 ? -6.539 -1.091 11.713 1.00 94.38 107 ALA A N 1
ATOM 860 C CA . ALA A 1 107 ? -5.357 -1.135 10.849 1.00 94.38 107 ALA A CA 1
ATOM 861 C C . ALA A 1 107 ? -4.734 -2.538 10.757 1.00 94.38 107 ALA A C 1
ATOM 863 O O . ALA A 1 107 ? -4.320 -2.973 9.684 1.00 94.38 107 ALA A O 1
ATOM 864 N N . THR A 1 108 ? -4.658 -3.243 11.886 1.00 96.38 108 THR A N 1
ATOM 865 C CA . THR A 1 108 ? -3.894 -4.492 12.019 1.00 96.38 108 THR A CA 1
ATOM 866 C C . THR A 1 108 ? -4.776 -5.736 12.015 1.00 96.38 108 THR A C 1
ATOM 868 O O . THR A 1 108 ? -4.266 -6.838 11.834 1.00 96.38 108 THR A O 1
ATOM 871 N N . ASN A 1 109 ? -6.092 -5.585 12.213 1.00 97.62 109 ASN A N 1
ATOM 872 C CA . ASN A 1 109 ? -7.030 -6.691 12.425 1.00 97.62 109 ASN A CA 1
ATOM 873 C C . ASN A 1 109 ? -6.644 -7.609 13.611 1.00 97.62 109 ASN A C 1
ATOM 875 O O . ASN A 1 109 ? -7.068 -8.768 13.699 1.00 97.62 109 ASN A O 1
ATOM 879 N N . LEU A 1 110 ? -5.844 -7.089 14.545 1.00 97.94 110 LEU A N 1
ATOM 880 C CA . LEU A 1 110 ? -5.468 -7.771 15.777 1.00 97.94 110 LEU A CA 1
ATOM 881 C C . LEU A 1 110 ? -6.419 -7.379 16.917 1.00 97.94 110 LEU A C 1
ATOM 883 O O . LEU A 1 110 ? -6.943 -6.261 16.922 1.00 97.94 110 LEU A O 1
ATOM 887 N N . PRO A 1 111 ? -6.662 -8.273 17.893 1.00 98.00 111 PRO A N 1
ATOM 888 C CA . PRO A 1 111 ? -7.405 -7.926 19.101 1.00 98.00 111 PRO A CA 1
ATOM 889 C C . PRO A 1 111 ? -6.762 -6.739 19.822 1.00 98.00 111 PRO A C 1
ATOM 891 O O . PRO A 1 111 ? -5.541 -6.692 19.987 1.00 98.00 111 PRO A O 1
ATOM 894 N N . ILE A 1 112 ? -7.578 -5.788 20.275 1.00 98.00 112 ILE A N 1
ATOM 895 C CA . ILE A 1 112 ? -7.069 -4.612 20.983 1.00 98.00 112 ILE A CA 1
ATOM 896 C C . ILE A 1 112 ? -6.444 -5.046 22.311 1.00 98.00 112 ILE A C 1
ATOM 898 O O . ILE A 1 112 ? -7.055 -5.759 23.112 1.00 98.00 112 ILE A O 1
ATOM 902 N N . LYS A 1 113 ? -5.210 -4.598 22.557 1.00 96.62 113 LYS A N 1
ATOM 903 C CA . LYS A 1 113 ? -4.486 -4.899 23.793 1.00 96.62 113 LYS A CA 1
ATOM 904 C C . LYS A 1 113 ? -5.247 -4.351 25.003 1.00 96.62 113 LYS A C 1
ATOM 906 O O . LYS A 1 113 ? -5.703 -3.210 24.985 1.00 96.62 113 LYS A O 1
ATOM 911 N N . ASN A 1 114 ? -5.335 -5.158 26.061 1.00 95.38 114 ASN A N 1
ATOM 912 C CA . ASN A 1 114 ? -6.028 -4.828 27.312 1.00 95.38 114 ASN A CA 1
ATOM 913 C C . ASN A 1 114 ? -7.511 -4.465 27.116 1.00 95.38 114 ASN A C 1
ATOM 915 O O . ASN A 1 114 ? -8.058 -3.657 27.863 1.00 95.38 114 ASN A O 1
ATOM 919 N N . PHE A 1 115 ? -8.169 -5.046 26.108 1.00 98.06 115 PHE A N 1
ATOM 920 C CA . PHE A 1 115 ? -9.607 -4.876 25.952 1.00 98.06 115 PHE A CA 1
ATOM 921 C C . PHE A 1 115 ? -10.345 -5.414 27.199 1.00 98.06 115 PHE A C 1
ATOM 923 O O . PHE A 1 115 ? -10.015 -6.508 27.672 1.00 98.06 115 PHE A O 1
ATOM 930 N N . PRO A 1 116 ? -11.323 -4.669 27.747 1.00 97.69 116 PRO A N 1
ATOM 931 C CA . PRO A 1 116 ? -12.047 -5.061 28.953 1.00 97.69 116 PRO A CA 1
ATOM 932 C C . PRO A 1 116 ? -12.776 -6.391 28.744 1.00 97.69 116 PRO A C 1
ATOM 934 O O . PRO A 1 116 ? -13.485 -6.569 27.754 1.00 97.69 116 PRO A O 1
ATOM 937 N N . LYS A 1 117 ? -12.610 -7.329 29.685 1.00 98.00 117 LYS A N 1
ATOM 938 C CA . LYS A 1 117 ? -13.224 -8.662 29.590 1.00 98.00 117 LYS A CA 1
ATOM 939 C C . LYS A 1 117 ? -14.717 -8.623 29.892 1.00 98.00 117 LYS A C 1
ATOM 941 O O . LYS A 1 117 ? -15.463 -9.371 29.276 1.00 98.00 117 LYS A O 1
ATOM 946 N N . HIS A 1 118 ? -15.151 -7.749 30.795 1.00 97.81 118 HIS A N 1
ATOM 947 C CA . HIS A 1 118 ? -16.549 -7.607 31.201 1.00 97.81 118 HIS A CA 1
ATOM 948 C C . HIS A 1 118 ? -16.994 -6.145 31.131 1.00 97.81 118 HIS A C 1
ATOM 950 O O . HIS A 1 118 ? -16.180 -5.219 31.114 1.00 97.81 118 HIS A O 1
ATOM 956 N N . GLU A 1 119 ? -18.305 -5.901 31.148 1.00 95.69 119 GLU A N 1
ATOM 957 C CA . GLU A 1 119 ? -18.823 -4.529 31.125 1.00 95.69 119 GLU A CA 1
ATOM 958 C C . GLU A 1 119 ? -18.457 -3.750 32.396 1.00 95.69 119 GLU A C 1
ATOM 960 O O . GLU A 1 119 ? -18.162 -2.552 32.334 1.00 95.69 119 GLU A O 1
ATOM 965 N N . LYS A 1 120 ? -18.449 -4.419 33.555 1.00 95.88 120 LYS A N 1
ATOM 966 C CA . LYS A 1 120 ? -18.040 -3.793 34.820 1.00 95.88 120 LYS A CA 1
ATOM 967 C C . LYS A 1 120 ? -16.595 -3.288 34.780 1.00 95.88 120 LYS A C 1
ATOM 969 O O . LYS A 1 120 ? -16.328 -2.223 35.334 1.00 95.88 120 LYS A O 1
ATOM 974 N N . ASP A 1 121 ? -15.717 -3.975 34.047 1.00 97.50 121 ASP A N 1
ATOM 975 C CA . ASP A 1 121 ? -14.299 -3.623 33.939 1.00 97.50 121 ASP A CA 1
ATOM 976 C C . ASP A 1 121 ? -14.135 -2.254 33.260 1.00 97.50 121 ASP A C 1
ATOM 978 O O . ASP A 1 121 ? -13.279 -1.467 33.651 1.00 97.50 121 ASP A O 1
ATOM 982 N N . ILE A 1 122 ? -15.028 -1.895 32.324 1.00 96.25 122 ILE A N 1
ATOM 983 C CA . ILE A 1 122 ? -15.051 -0.565 31.684 1.00 96.25 122 ILE A CA 1
ATOM 984 C C . ILE A 1 122 ? -15.273 0.547 32.723 1.00 96.25 122 ILE A C 1
ATOM 986 O O . ILE A 1 122 ? -14.737 1.653 32.598 1.00 96.25 122 ILE A O 1
ATOM 990 N N . ARG A 1 123 ? -16.068 0.275 33.767 1.00 94.75 123 ARG A N 1
ATOM 991 C CA . ARG A 1 123 ? -16.384 1.257 34.815 1.00 94.75 123 ARG A CA 1
ATOM 992 C C . ARG A 1 123 ? -15.197 1.493 35.742 1.00 94.75 123 ARG A C 1
ATOM 994 O O . ARG A 1 123 ? -15.017 2.627 36.185 1.00 94.75 123 ARG A O 1
ATOM 1001 N N . THR A 1 124 ? -14.380 0.474 35.994 1.00 96.88 124 THR A N 1
ATOM 1002 C CA . THR A 1 124 ? -13.201 0.543 36.876 1.00 96.88 124 THR A CA 1
ATOM 1003 C C . THR A 1 124 ? -11.895 0.827 36.132 1.00 96.88 124 THR A C 1
ATOM 1005 O O . THR A 1 124 ? -10.902 1.142 36.779 1.00 96.88 124 THR A O 1
ATOM 1008 N N . MET A 1 125 ? -11.898 0.778 34.796 1.00 96.88 125 MET A N 1
ATOM 1009 C CA . MET A 1 125 ? -10.712 0.970 33.955 1.00 96.88 125 MET A CA 1
ATOM 1010 C C . MET A 1 125 ? -10.023 2.319 34.201 1.00 96.88 125 MET A C 1
ATOM 1012 O O . MET A 1 125 ? -10.687 3.351 34.410 1.00 96.88 125 MET A O 1
ATOM 1016 N N . ALA A 1 126 ? -8.688 2.314 34.155 1.00 98.00 126 ALA A N 1
ATOM 1017 C CA . ALA A 1 126 ? -7.884 3.509 34.367 1.00 98.00 126 ALA A CA 1
ATOM 1018 C C . ALA A 1 126 ? -7.959 4.449 33.148 1.00 98.00 126 ALA A C 1
ATOM 1020 O O . ALA A 1 126 ? -8.075 4.013 32.002 1.00 98.00 126 ALA A O 1
ATOM 1021 N N . ALA A 1 127 ? -7.854 5.761 33.378 1.00 97.31 127 ALA A N 1
ATOM 1022 C CA . ALA A 1 127 ? -7.878 6.772 32.313 1.00 97.31 127 ALA A CA 1
ATOM 1023 C C . ALA A 1 127 ? -6.904 6.509 31.135 1.00 97.31 127 ALA A C 1
ATOM 1025 O O . ALA A 1 127 ? -7.347 6.613 29.985 1.00 97.31 127 ALA A O 1
ATOM 1026 N N . PRO A 1 128 ? -5.620 6.140 31.354 1.00 97.81 128 PRO A N 1
ATOM 1027 C CA . PRO A 1 128 ? -4.702 5.876 30.243 1.00 97.81 128 PRO A CA 1
ATOM 1028 C C . PRO A 1 128 ? -5.103 4.648 29.416 1.00 97.81 128 PRO A C 1
ATOM 1030 O O . PRO A 1 128 ? -4.966 4.668 28.194 1.00 97.81 128 PRO A O 1
ATOM 1033 N N . GLU A 1 129 ? -5.646 3.609 30.054 1.00 97.69 129 GLU A N 1
ATOM 1034 C CA . GLU A 1 129 ? -6.120 2.405 29.366 1.00 97.69 129 GLU A CA 1
ATOM 1035 C C . GLU A 1 129 ? -7.310 2.740 28.468 1.00 97.69 129 GLU A C 1
ATOM 1037 O O . GLU A 1 129 ? -7.301 2.398 27.290 1.00 97.69 129 GLU A O 1
ATOM 1042 N N . ILE A 1 130 ? -8.275 3.517 28.976 1.00 97.88 130 ILE A N 1
ATOM 1043 C CA . ILE A 1 130 ? -9.440 3.974 28.199 1.00 97.88 130 ILE A CA 1
ATOM 1044 C C . ILE A 1 130 ? -8.998 4.789 26.990 1.00 97.88 130 ILE A C 1
ATOM 1046 O O . ILE A 1 130 ? -9.470 4.551 25.880 1.00 97.88 130 ILE A O 1
ATOM 1050 N N . THR A 1 131 ? -8.075 5.730 27.193 1.00 97.81 131 THR A N 1
ATOM 1051 C CA . THR A 1 131 ? -7.532 6.552 26.106 1.00 97.81 131 THR A CA 1
ATOM 1052 C C . THR A 1 131 ? -6.846 5.684 25.048 1.00 97.81 131 THR A C 1
ATOM 1054 O O . THR A 1 131 ? -7.041 5.915 23.854 1.00 97.81 131 THR A O 1
ATOM 1057 N N . SER A 1 132 ? -6.077 4.671 25.463 1.00 97.38 132 SER A N 1
ATOM 1058 C CA . SER A 1 132 ? -5.417 3.732 24.550 1.00 97.38 132 SER A CA 1
ATOM 1059 C C . SER A 1 132 ? -6.431 2.903 23.761 1.00 97.38 132 SER A C 1
ATOM 1061 O O . SER A 1 132 ? -6.336 2.832 22.539 1.00 97.38 132 SER A O 1
ATOM 1063 N N . THR A 1 133 ? -7.435 2.327 24.428 1.00 97.38 133 THR A N 1
ATOM 1064 C CA . THR A 1 133 ? -8.482 1.525 23.777 1.00 97.38 133 THR A CA 1
ATOM 1065 C C . THR A 1 133 ? -9.319 2.366 22.811 1.00 97.38 133 THR A C 1
ATOM 1067 O O . THR A 1 133 ? -9.578 1.927 21.694 1.00 97.38 133 THR A O 1
ATOM 1070 N N . LEU A 1 134 ? -9.711 3.588 23.195 1.00 97.44 134 LEU A N 1
ATOM 1071 C CA . LEU A 1 134 ? -10.441 4.508 22.313 1.00 97.44 134 LEU A CA 1
ATOM 1072 C C . LEU A 1 134 ? -9.613 4.892 21.086 1.00 97.44 134 LEU A C 1
ATOM 1074 O O . LEU A 1 134 ? -10.152 4.919 19.983 1.00 97.44 134 LEU A O 1
ATOM 1078 N N . ARG A 1 135 ? -8.308 5.132 21.257 1.00 97.56 135 ARG A N 1
ATOM 1079 C CA . ARG A 1 135 ? -7.403 5.425 20.140 1.00 97.56 135 ARG A CA 1
ATOM 1080 C C . ARG A 1 135 ? -7.321 4.257 19.157 1.00 97.56 135 ARG A C 1
ATOM 1082 O O . ARG A 1 135 ? -7.448 4.492 17.965 1.00 97.56 135 ARG A O 1
ATOM 1089 N N . SER A 1 136 ? -7.182 3.020 19.639 1.00 96.69 136 SER A N 1
ATOM 1090 C CA . SER A 1 136 ? -7.180 1.819 18.780 1.00 96.69 136 SER A CA 1
ATOM 1091 C C . SER A 1 136 ? -8.520 1.563 18.071 1.00 96.69 136 SER A C 1
ATOM 1093 O O . SER A 1 136 ? -8.566 0.831 17.084 1.00 96.69 136 SER A O 1
ATOM 1095 N N . LEU A 1 137 ? -9.614 2.156 18.560 1.00 96.19 137 LEU A N 1
ATOM 1096 C CA . LEU A 1 137 ? -10.942 2.127 17.936 1.00 96.19 137 LEU A CA 1
ATOM 1097 C C . LEU A 1 137 ? -11.212 3.334 17.019 1.00 96.19 137 LEU A C 1
ATOM 1099 O O . LEU A 1 137 ? -12.361 3.530 16.604 1.00 96.19 137 LEU A O 1
ATOM 1103 N N . ASP A 1 138 ? -10.196 4.160 16.746 1.00 96.06 138 ASP A N 1
ATOM 1104 C CA . ASP A 1 138 ? -10.312 5.437 16.031 1.00 96.06 138 ASP A CA 1
ATOM 1105 C C . ASP A 1 138 ? -11.415 6.350 16.616 1.00 96.06 138 ASP A C 1
ATOM 1107 O O . ASP A 1 138 ? -12.110 7.068 15.896 1.00 96.06 138 ASP A O 1
ATOM 1111 N N . GLN A 1 139 ? -11.617 6.309 17.940 1.00 97.12 139 GLN A N 1
ATOM 1112 C CA . GLN A 1 139 ? -12.598 7.135 18.645 1.00 97.12 139 GLN A CA 1
ATOM 1113 C C . GLN A 1 139 ? -11.953 8.393 19.246 1.00 97.12 139 GLN A C 1
ATOM 1115 O O . GLN A 1 139 ? -10.796 8.359 19.675 1.00 97.12 139 GLN A O 1
ATOM 1120 N N . PRO A 1 140 ? -12.698 9.510 19.364 1.00 97.44 140 PRO A N 1
ATOM 1121 C CA . PRO A 1 140 ? -12.195 10.710 20.024 1.00 97.44 140 PRO A CA 1
ATOM 1122 C C . PRO A 1 140 ? -11.789 10.430 21.479 1.00 97.44 140 PRO A C 1
ATOM 1124 O O . PRO A 1 140 ? -12.585 9.888 22.247 1.00 97.44 140 PRO A O 1
ATOM 1127 N N . THR A 1 141 ? -10.594 10.872 21.885 1.00 98.12 141 THR A N 1
ATOM 1128 C CA . THR A 1 141 ? -10.059 10.719 23.258 1.00 98.12 141 THR A CA 1
ATOM 1129 C C . THR A 1 141 ? -10.142 11.998 24.096 1.00 98.12 141 THR A C 1
ATOM 1131 O O . THR A 1 141 ? -9.603 12.064 25.194 1.00 98.12 141 THR A O 1
ATOM 1134 N N . THR A 1 142 ? -10.753 13.059 23.573 1.00 97.44 142 THR A N 1
ATOM 1135 C CA . THR A 1 142 ? -10.875 14.358 24.256 1.00 97.44 142 THR A CA 1
ATOM 1136 C C . THR A 1 142 ? -11.905 14.303 25.384 1.00 97.44 142 THR A C 1
ATOM 1138 O O . THR A 1 142 ? -12.822 13.497 25.313 1.00 97.44 142 THR A O 1
ATOM 1141 N N . GLY A 1 143 ? -11.815 15.168 26.396 1.00 96.69 143 GLY A N 1
ATOM 1142 C CA . GLY A 1 143 ? -12.824 15.286 27.463 1.00 96.69 143 GLY A CA 1
ATOM 1143 C C . GLY A 1 143 ? -12.562 14.422 28.708 1.00 96.69 143 GLY A C 1
ATOM 1144 O O . GLY A 1 143 ? -11.580 13.673 28.742 1.00 96.69 143 GLY A O 1
ATOM 1145 N N . PRO A 1 144 ? -13.412 14.546 29.746 1.00 97.62 144 PRO A N 1
ATOM 1146 C CA . PRO A 1 144 ? -13.219 13.885 31.034 1.00 97.62 144 PRO A CA 1
ATOM 1147 C C . PRO A 1 144 ? -13.361 12.361 30.929 1.00 97.62 144 PRO A C 1
ATOM 1149 O O . PRO A 1 144 ? -14.027 11.827 30.040 1.00 97.62 144 PRO A O 1
ATOM 1152 N N . THR A 1 145 ? -12.758 11.641 31.879 1.00 96.94 145 THR A N 1
ATOM 1153 C CA . THR A 1 145 ? -12.734 10.169 31.905 1.00 96.94 145 THR A CA 1
ATOM 1154 C C . THR A 1 145 ? -14.137 9.548 31.885 1.00 96.94 145 THR A C 1
ATOM 1156 O O . THR A 1 145 ? -14.326 8.492 31.287 1.00 96.94 145 THR A O 1
ATOM 1159 N N . SER A 1 146 ? -15.139 10.198 32.486 1.00 95.62 146 SER A N 1
ATOM 1160 C CA . SER A 1 146 ? -16.547 9.768 32.440 1.00 95.62 146 SER A CA 1
ATOM 1161 C C . SER A 1 146 ? -17.094 9.689 31.011 1.00 95.62 146 SER A C 1
ATOM 1163 O O . SER A 1 146 ? -17.746 8.710 30.639 1.00 95.62 146 SER A O 1
ATOM 1165 N N . ASP A 1 147 ? -16.779 10.684 30.186 1.00 96.19 147 ASP A N 1
ATOM 1166 C CA . ASP A 1 147 ? -17.272 10.799 28.812 1.00 96.19 147 ASP A CA 1
ATOM 1167 C C . ASP A 1 147 ? -16.526 9.837 27.894 1.00 96.19 147 ASP A C 1
ATOM 1169 O O . ASP A 1 147 ? -17.086 9.310 26.932 1.00 96.19 147 ASP A O 1
ATOM 1173 N N . GLN A 1 148 ? -15.250 9.595 28.191 1.00 97.31 148 GLN A N 1
ATOM 1174 C CA . GLN A 1 148 ? -14.454 8.582 27.510 1.00 97.31 148 GLN A CA 1
ATOM 1175 C C . GLN A 1 148 ? -14.976 7.169 27.812 1.00 97.31 148 GLN A C 1
ATOM 1177 O O . GLN A 1 148 ? -15.170 6.386 26.886 1.00 97.31 148 GLN A O 1
ATOM 1182 N N . LYS A 1 149 ? -15.293 6.853 29.078 1.00 96.81 149 LYS A N 1
ATOM 1183 C CA . LYS A 1 149 ? -15.933 5.576 29.459 1.00 96.81 149 LYS A CA 1
ATOM 1184 C C . LYS A 1 149 ? -17.271 5.391 28.752 1.00 96.81 149 LYS A C 1
ATOM 1186 O O . LYS A 1 149 ? -17.562 4.312 28.246 1.00 96.81 149 LYS A O 1
ATOM 1191 N N . THR A 1 150 ? -18.063 6.455 28.688 1.00 95.62 150 THR A N 1
ATOM 1192 C CA . THR A 1 150 ? -19.352 6.469 27.993 1.00 95.62 150 THR A CA 1
ATOM 1193 C C . THR A 1 150 ? -19.193 6.177 26.498 1.00 95.62 150 THR A C 1
ATOM 1195 O O . THR A 1 150 ? -19.846 5.270 25.984 1.00 95.62 150 THR A O 1
ATOM 1198 N N . ARG A 1 151 ? -18.256 6.854 25.819 1.00 96.25 151 ARG A N 1
ATOM 1199 C CA . ARG A 1 151 ? -17.904 6.571 24.416 1.00 96.25 151 ARG A CA 1
ATOM 1200 C C . ARG A 1 151 ? -17.394 5.153 24.209 1.00 96.25 151 ARG A C 1
ATOM 1202 O O . ARG A 1 151 ? -17.761 4.518 23.227 1.00 96.25 151 ARG A O 1
ATOM 1209 N N . LEU A 1 152 ? -16.574 4.642 25.127 1.00 97.12 152 LEU A N 1
ATOM 1210 C CA . LEU A 1 152 ? -16.076 3.275 25.036 1.00 97.12 152 LEU A CA 1
ATOM 1211 C C . LEU A 1 152 ? -17.233 2.274 25.128 1.00 97.12 152 LEU A C 1
ATOM 1213 O O . LEU A 1 152 ? -17.315 1.377 24.297 1.00 97.12 152 LEU A O 1
ATOM 1217 N N . ARG A 1 153 ? -18.175 2.463 26.062 1.00 96.12 153 ARG A N 1
ATOM 1218 C CA . ARG A 1 153 ? -19.387 1.629 26.156 1.00 96.12 153 ARG A CA 1
ATOM 1219 C C . ARG A 1 153 ? -20.193 1.657 24.855 1.00 96.12 153 ARG A C 1
ATOM 1221 O O . ARG A 1 153 ? -20.495 0.590 24.324 1.00 96.12 153 ARG A O 1
ATOM 1228 N N . GLN A 1 154 ? -20.435 2.842 24.292 1.00 96.06 154 GLN A N 1
ATOM 1229 C CA . GLN A 1 154 ? -21.108 2.982 22.994 1.00 96.06 154 GLN A CA 1
ATOM 1230 C C . GLN A 1 154 ? -20.361 2.247 21.872 1.00 96.06 154 GLN A C 1
ATOM 1232 O O . GLN A 1 154 ? -20.964 1.486 21.120 1.00 96.06 154 GLN A O 1
ATOM 1237 N N . ALA A 1 155 ? -19.039 2.418 21.777 1.00 96.69 155 ALA A N 1
ATOM 1238 C CA . ALA A 1 155 ? -18.216 1.790 20.744 1.00 96.69 155 ALA A CA 1
ATOM 1239 C C . ALA A 1 155 ? -18.196 0.254 20.839 1.00 96.69 155 ALA A C 1
ATOM 1241 O O . ALA A 1 155 ? -18.042 -0.419 19.819 1.00 96.69 155 ALA A O 1
ATOM 1242 N N . VAL A 1 156 ? -18.372 -0.294 22.045 1.00 97.31 156 VAL A N 1
ATOM 1243 C CA . VAL A 1 156 ? -18.508 -1.735 22.313 1.00 97.31 156 VAL A CA 1
ATOM 1244 C C . VAL A 1 156 ? -19.897 -2.270 21.935 1.00 97.31 156 VAL A C 1
ATOM 1246 O O . VAL A 1 156 ? -20.061 -3.481 21.824 1.00 97.31 156 VAL A O 1
ATOM 1249 N N . GLY A 1 157 ? -20.871 -1.397 21.660 1.00 95.44 157 GLY A N 1
ATOM 1250 C CA . GLY A 1 157 ? -22.259 -1.773 21.382 1.00 95.44 157 GLY A CA 1
ATOM 1251 C C . GLY A 1 157 ? -23.128 -1.824 22.637 1.00 95.44 157 GLY A C 1
ATOM 1252 O O . GLY A 1 157 ? -24.166 -2.474 22.633 1.00 95.44 157 GLY A O 1
ATOM 1253 N N . ARG A 1 158 ? -22.707 -1.178 23.732 1.00 93.12 158 ARG A N 1
ATOM 1254 C CA . ARG A 1 158 ? -23.550 -0.990 24.913 1.00 93.12 158 ARG A CA 1
ATOM 1255 C C . ARG A 1 158 ? -24.269 0.338 24.797 1.00 93.12 158 ARG A C 1
ATOM 1257 O O . ARG A 1 158 ? -23.631 1.393 24.834 1.00 93.12 158 ARG A O 1
ATOM 1264 N N . ASP A 1 159 ? -25.588 0.275 24.694 1.00 80.12 159 ASP A N 1
ATOM 1265 C CA . ASP A 1 159 ? -26.407 1.470 24.749 1.00 80.12 159 ASP A CA 1
ATOM 1266 C 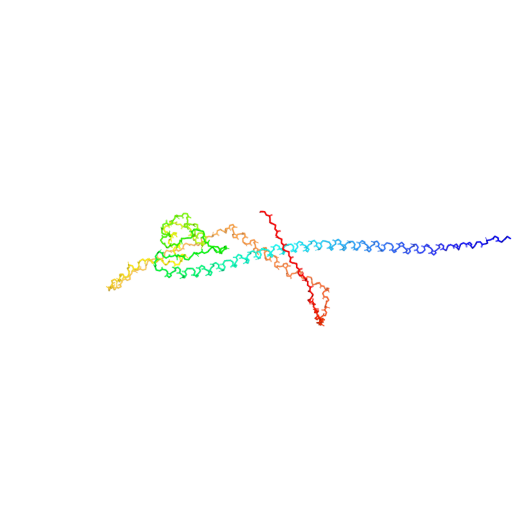C . ASP A 1 159 ? -26.164 2.169 26.084 1.00 80.12 159 ASP A C 1
ATOM 1268 O O . ASP A 1 159 ? -26.113 1.549 27.154 1.00 80.12 159 ASP A O 1
ATOM 1272 N N . ILE A 1 160 ? -26.009 3.491 26.027 1.00 67.38 160 ILE A N 1
ATOM 1273 C CA . ILE A 1 160 ? -26.220 4.308 27.211 1.00 67.38 160 ILE A CA 1
ATOM 1274 C C . ILE A 1 160 ? -27.720 4.225 27.432 1.00 67.38 160 ILE A C 1
ATOM 1276 O O . ILE A 1 160 ? -28.474 5.083 26.984 1.00 67.38 160 ILE A O 1
ATOM 1280 N N . THR A 1 161 ? -28.172 3.168 28.094 1.00 58.91 161 THR A N 1
ATOM 1281 C CA . THR A 1 161 ? -29.438 3.227 28.793 1.00 58.91 161 THR A CA 1
ATOM 1282 C C . THR A 1 161 ? -29.214 4.294 29.856 1.00 58.91 161 THR A C 1
ATOM 1284 O O . THR A 1 161 ? -28.790 4.010 30.979 1.00 58.91 161 THR A O 1
ATOM 1287 N N . THR A 1 162 ? -29.420 5.561 29.483 1.00 54.53 162 THR A N 1
ATOM 1288 C CA . THR A 1 162 ? -29.981 6.521 30.416 1.00 54.53 162 THR A CA 1
ATOM 1289 C C . THR A 1 162 ? -31.100 5.740 31.081 1.00 54.53 162 THR A C 1
ATOM 1291 O O . THR A 1 162 ? -31.947 5.203 30.359 1.00 54.53 162 THR A O 1
ATOM 1294 N N . PRO A 1 163 ? -31.031 5.498 32.400 1.00 54.19 163 PRO A N 1
ATOM 1295 C CA . PRO A 1 163 ? -32.081 4.752 33.057 1.00 54.19 163 PRO A CA 1
ATOM 1296 C C . PRO A 1 163 ? -33.378 5.417 32.623 1.00 54.19 163 PRO A C 1
ATOM 1298 O O . PRO A 1 163 ? -33.571 6.608 32.860 1.00 54.19 163 PRO A O 1
ATOM 1301 N N . THR A 1 164 ? -34.240 4.673 31.932 1.00 46.88 164 THR A N 1
ATOM 1302 C CA . THR A 1 164 ? -35.578 5.107 31.518 1.00 46.88 164 THR A CA 1
ATOM 1303 C C . THR A 1 164 ? -36.480 5.258 32.758 1.00 46.88 164 THR A C 1
ATOM 1305 O O . THR A 1 164 ? -37.680 5.028 32.722 1.00 46.88 164 THR A O 1
ATOM 1308 N N . SER A 1 165 ? -35.906 5.683 33.885 1.00 47.69 165 SER A N 1
ATOM 1309 C CA . SER A 1 165 ? -36.554 6.221 35.068 1.00 47.69 165 SER A CA 1
ATOM 1310 C C . SER A 1 165 ? -36.941 7.671 34.798 1.00 47.69 165 SER A C 1
ATOM 1312 O O . SER A 1 165 ? -36.395 8.574 35.419 1.00 47.69 165 SER A O 1
ATOM 1314 N N . ALA A 1 166 ? -37.820 7.893 33.818 1.00 51.56 166 ALA A N 1
ATOM 1315 C CA . ALA A 1 166 ? -38.765 9.014 33.772 1.00 51.56 166 ALA A CA 1
ATOM 1316 C C . ALA A 1 166 ? -39.488 9.085 32.413 1.00 51.56 166 ALA A C 1
ATOM 1318 O O . ALA A 1 166 ? -39.618 10.151 31.824 1.00 51.56 166 ALA A O 1
ATOM 1319 N N . LEU A 1 167 ? -40.131 7.994 31.991 1.00 50.56 167 LEU A N 1
ATOM 1320 C CA . LEU A 1 167 ? -41.497 8.131 31.461 1.00 50.56 167 LEU A CA 1
ATOM 1321 C C . LEU A 1 167 ? -42.445 8.420 32.645 1.00 50.56 167 LEU A C 1
ATOM 1323 O O . LEU A 1 167 ? -43.431 7.734 32.883 1.00 50.56 167 LEU A O 1
ATOM 1327 N N . LYS A 1 168 ? -42.111 9.442 33.448 1.00 55.75 168 LYS A N 1
ATOM 1328 C CA . LYS A 1 168 ? -43.092 10.132 34.270 1.00 55.75 168 LYS A CA 1
ATOM 1329 C C . LYS A 1 168 ? -43.885 10.921 33.247 1.00 55.75 168 LYS A C 1
ATOM 1331 O O . LYS A 1 168 ? -43.347 11.856 32.659 1.00 55.75 168 LYS A O 1
ATOM 1336 N N . ALA A 1 169 ? -45.085 10.428 32.954 1.00 61.81 169 ALA A N 1
ATOM 1337 C CA . ALA A 1 169 ? -46.004 11.023 32.001 1.00 61.81 169 ALA A CA 1
ATOM 1338 C C . ALA A 1 169 ? -45.962 12.557 32.120 1.00 61.81 169 ALA A C 1
ATOM 1340 O O . ALA A 1 169 ? -46.010 13.063 33.251 1.00 61.81 169 ALA A O 1
ATOM 1341 N N . PRO A 1 170 ? -45.844 13.305 31.007 1.00 66.56 170 PRO A N 1
ATOM 1342 C CA . PRO A 1 170 ? -46.073 14.738 31.072 1.00 66.56 170 PRO A CA 1
ATOM 1343 C C . PRO A 1 170 ? -47.463 14.943 31.697 1.00 66.56 170 PRO A C 1
ATOM 1345 O O . PRO A 1 170 ? -48.409 14.265 31.283 1.00 66.56 170 PRO A O 1
ATOM 1348 N N . PRO A 1 171 ? -47.611 15.800 32.723 1.00 67.88 171 PRO A N 1
ATOM 1349 C CA . PRO A 1 171 ? -48.938 16.134 33.215 1.00 67.88 171 PRO A CA 1
ATOM 1350 C C . PRO A 1 171 ? -49.769 16.676 32.037 1.00 67.88 171 PRO A C 1
ATOM 1352 O O . PRO A 1 171 ? -49.223 17.420 31.215 1.00 67.88 171 PRO A O 1
ATOM 1355 N N . PRO A 1 172 ? -51.058 16.316 31.913 1.00 62.66 172 PRO A N 1
ATOM 1356 C CA . PRO A 1 172 ? -51.925 16.878 30.885 1.00 62.66 172 PRO A CA 1
ATOM 1357 C C . PRO A 1 172 ? -52.117 18.376 31.162 1.00 62.66 172 PRO A C 1
ATOM 1359 O O . PRO A 1 172 ? -52.977 18.767 31.945 1.00 62.66 172 PRO A O 1
ATOM 1362 N N . SER A 1 173 ? -51.290 19.226 30.550 1.00 61.66 173 SER A N 1
ATOM 1363 C CA . SER A 1 173 ? -51.452 20.679 30.613 1.00 61.66 173 SER A CA 1
ATOM 1364 C C . SER A 1 173 ? -52.441 21.124 29.545 1.00 61.66 173 SER A C 1
ATOM 1366 O O . SER A 1 173 ? -52.079 21.523 28.440 1.00 61.66 173 SER A O 1
ATOM 1368 N N . SER A 1 174 ? -53.715 21.054 29.907 1.00 61.38 174 SER A N 1
ATOM 1369 C CA . SER A 1 174 ? -54.752 21.939 29.397 1.00 61.38 174 SER A CA 1
ATOM 1370 C C . SER A 1 174 ? -54.403 23.396 29.735 1.00 61.38 174 SER A C 1
ATOM 1372 O O . SER A 1 174 ? -54.414 23.738 30.914 1.00 61.38 174 SER A O 1
ATOM 1374 N N . ALA A 1 175 ? -54.097 24.231 28.737 1.00 52.34 175 ALA A N 1
ATOM 1375 C CA . ALA A 1 175 ? -54.466 25.657 28.667 1.00 52.34 175 ALA A CA 1
ATOM 1376 C C . ALA A 1 175 ? -53.692 26.374 27.545 1.00 52.34 175 ALA A C 1
ATOM 1378 O O . ALA A 1 175 ? -52.501 26.624 27.669 1.00 52.34 175 ALA A O 1
ATOM 1379 N N . SER A 1 176 ? -54.424 26.660 26.468 1.00 51.62 176 SER A N 1
ATOM 1380 C CA . SER A 1 176 ? -54.606 27.949 25.782 1.00 51.62 176 SER A CA 1
ATOM 1381 C C . SER A 1 176 ? -53.458 28.942 25.488 1.00 51.62 176 SER A C 1
ATOM 1383 O O . SER A 1 176 ? -52.471 29.035 26.210 1.00 51.62 176 SER A O 1
ATOM 1385 N N . PRO A 1 177 ? -53.634 29.729 24.402 1.00 66.62 177 PRO A N 1
ATOM 1386 C CA . PRO A 1 177 ? -52.582 30.396 23.646 1.00 66.62 177 PRO A CA 1
ATOM 1387 C C . PRO A 1 177 ? -52.395 31.860 24.056 1.00 66.62 177 PRO A C 1
ATOM 1389 O O . PRO A 1 177 ? -53.370 32.557 24.327 1.00 66.62 177 PRO A O 1
ATOM 1392 N N . SER A 1 178 ? -51.154 32.339 23.985 1.00 52.53 178 SER A N 1
ATOM 1393 C CA . SER A 1 178 ? -50.840 33.769 23.968 1.00 52.53 178 SER A CA 1
ATOM 1394 C C . SER A 1 178 ? -49.578 33.989 23.142 1.00 52.53 178 SER A C 1
ATOM 1396 O O . SER A 1 178 ? -48.473 33.682 23.591 1.00 52.53 178 SER A O 1
ATOM 1398 N N . ASP A 1 179 ? -49.761 34.504 21.929 1.00 58.91 179 ASP A N 1
ATOM 1399 C CA . ASP A 1 179 ? -48.705 35.065 21.089 1.00 58.91 179 ASP A CA 1
ATOM 1400 C C . ASP A 1 179 ? -47.953 36.189 21.824 1.00 58.91 179 ASP A C 1
ATOM 1402 O O . ASP A 1 179 ? -48.591 37.104 22.355 1.00 58.91 179 ASP A O 1
ATOM 1406 N N . PRO A 1 180 ? -46.608 36.197 21.807 1.00 67.31 180 PRO A N 1
ATOM 1407 C CA . PRO A 1 180 ? -45.835 37.408 22.028 1.00 67.31 180 PRO A CA 1
ATOM 1408 C C . PRO A 1 180 ? -45.354 38.043 20.704 1.00 67.31 180 PRO A C 1
ATOM 1410 O O . PRO A 1 180 ? -45.127 37.351 19.707 1.00 67.31 180 PRO A O 1
ATOM 1413 N N . PRO A 1 181 ? -45.186 39.378 20.689 1.00 61.81 181 PRO A N 1
ATOM 1414 C CA . PRO A 1 181 ? -45.016 40.174 19.481 1.00 61.81 181 PRO A CA 1
ATOM 1415 C C . PRO A 1 181 ? -43.604 40.104 18.887 1.00 61.81 181 PRO A C 1
ATOM 1417 O O . PRO A 1 181 ? -42.606 39.892 19.575 1.00 61.81 181 PRO A O 1
ATOM 1420 N N . ALA A 1 182 ? -43.561 40.354 17.578 1.00 55.56 182 ALA A N 1
ATOM 1421 C CA . ALA A 1 182 ? -42.387 40.468 16.727 1.00 55.56 182 ALA A CA 1
ATOM 1422 C C . ALA A 1 182 ? -41.257 41.305 17.358 1.00 55.56 182 ALA A C 1
ATOM 1424 O O . ALA A 1 182 ? -41.321 42.533 17.405 1.00 55.56 182 ALA A O 1
ATOM 1425 N N . ALA A 1 183 ? -40.191 40.630 17.794 1.00 51.78 183 ALA A N 1
ATOM 1426 C CA . ALA A 1 183 ? -38.938 41.263 18.177 1.00 51.78 183 ALA A CA 1
ATOM 1427 C C . ALA A 1 183 ? -37.988 41.308 16.972 1.00 51.78 183 ALA A C 1
ATOM 1429 O O . ALA A 1 183 ? -37.643 40.295 16.362 1.00 51.78 183 ALA A O 1
ATOM 1430 N N . SER A 1 184 ? -37.603 42.534 16.644 1.00 55.75 184 SER A N 1
ATOM 1431 C CA . SER A 1 184 ? -36.727 42.984 15.572 1.00 55.75 184 SER A CA 1
ATOM 1432 C C . SER A 1 184 ? -35.469 42.130 15.392 1.00 55.75 184 SER A C 1
ATOM 1434 O O . SER A 1 184 ? -34.662 41.971 16.307 1.00 55.75 184 SER A O 1
ATOM 1436 N N . GLN A 1 185 ? -35.272 41.633 14.171 1.00 55.50 185 GLN A N 1
ATOM 1437 C CA . GLN A 1 185 ? -34.034 40.978 13.764 1.00 55.50 185 GLN A CA 1
ATOM 1438 C C . GLN A 1 185 ? -32.882 42.000 13.731 1.00 55.50 185 GLN A C 1
ATOM 1440 O O . GLN A 1 185 ? -33.010 43.033 13.068 1.00 55.50 185 GLN A O 1
ATOM 1445 N N . PRO A 1 186 ? -31.743 41.735 14.396 1.00 57.41 186 PRO A N 1
ATOM 1446 C CA . PRO A 1 186 ? -30.553 42.563 14.263 1.00 57.41 186 PRO A CA 1
ATOM 1447 C C . PRO A 1 186 ? -29.976 42.427 12.849 1.00 57.41 186 PRO A C 1
ATOM 1449 O O . PRO A 1 186 ? -29.756 41.327 12.335 1.00 57.41 186 PRO A O 1
ATOM 1452 N N . THR A 1 187 ? -29.733 43.571 12.218 1.00 66.31 187 THR A N 1
ATOM 1453 C CA . THR A 1 187 ? -29.128 43.690 10.895 1.00 66.31 187 THR A CA 1
ATOM 1454 C C . THR A 1 187 ? -27.742 43.048 10.883 1.00 66.31 187 THR A C 1
ATOM 1456 O O . THR A 1 187 ? -26.840 43.383 11.651 1.00 66.31 187 THR A O 1
ATOM 1459 N N . ARG A 1 188 ? -27.586 42.066 9.996 1.00 58.69 188 ARG A N 1
ATOM 1460 C CA . ARG A 1 188 ? -26.358 41.299 9.799 1.00 58.69 188 ARG A CA 1
ATOM 1461 C C . ARG A 1 188 ? -25.270 42.226 9.227 1.00 58.69 188 ARG A C 1
ATOM 1463 O O . ARG A 1 188 ? -25.506 42.819 8.173 1.00 58.69 188 ARG A O 1
ATOM 1470 N N . PRO A 1 189 ? -24.089 42.360 9.857 1.00 71.94 189 PRO A N 1
ATOM 1471 C CA . PRO A 1 189 ? -23.012 43.169 9.302 1.00 71.94 189 PRO A CA 1
ATOM 1472 C C . PRO A 1 189 ? -22.493 42.561 7.985 1.00 71.94 189 PRO A C 1
ATOM 1474 O O . PRO A 1 189 ? -22.495 41.333 7.827 1.00 71.94 189 PRO A O 1
ATOM 1477 N N . PRO A 1 190 ? -22.050 43.396 7.027 1.00 71.25 190 PRO A N 1
ATOM 1478 C CA . PRO A 1 190 ? -21.541 42.933 5.743 1.00 71.25 190 PRO A CA 1
ATOM 1479 C C . PRO A 1 190 ? -20.289 42.056 5.924 1.00 71.25 190 PRO A C 1
ATOM 1481 O O . PRO A 1 190 ? -19.476 42.311 6.818 1.00 71.25 190 PRO A O 1
ATOM 1484 N N . PRO A 1 191 ? -20.101 41.024 5.080 1.00 65.19 191 PRO A N 1
ATOM 1485 C CA . PRO A 1 191 ? -18.962 40.126 5.183 1.00 65.19 191 PRO A CA 1
ATOM 1486 C C . PRO A 1 191 ? -17.661 40.897 4.943 1.00 65.19 191 PRO A C 1
ATOM 1488 O O . PRO A 1 191 ? -17.408 41.409 3.851 1.00 65.19 191 PRO A O 1
ATOM 1491 N N . ALA A 1 192 ? -16.820 40.962 5.976 1.00 61.84 192 ALA A N 1
ATOM 1492 C CA . ALA A 1 192 ? -15.463 41.468 5.861 1.00 61.84 192 ALA A CA 1
ATOM 1493 C C . ALA A 1 192 ? -14.723 40.688 4.763 1.00 61.84 192 ALA A C 1
ATOM 1495 O O . ALA A 1 192 ? -14.747 39.454 4.733 1.00 61.84 192 ALA A O 1
ATOM 1496 N N . LYS A 1 193 ? -14.072 41.421 3.851 1.00 63.50 193 LYS A N 1
ATOM 1497 C CA . LYS A 1 193 ? -13.237 40.874 2.777 1.00 63.50 193 LYS A CA 1
ATOM 1498 C C . LYS A 1 193 ? -12.145 40.005 3.404 1.00 63.50 193 LYS A C 1
ATOM 1500 O O . LYS A 1 193 ? -11.146 40.506 3.911 1.00 63.50 193 LYS A O 1
ATOM 1505 N N . ARG A 1 194 ? -12.375 38.692 3.407 1.00 58.69 194 ARG A N 1
ATOM 1506 C CA . ARG A 1 194 ? -11.479 37.689 3.980 1.00 58.69 194 ARG A CA 1
ATOM 1507 C C . ARG A 1 194 ? -10.208 37.667 3.133 1.00 58.69 194 ARG A C 1
ATOM 1509 O O . ARG A 1 194 ? -10.235 37.232 1.984 1.00 58.69 194 ARG A O 1
ATOM 1516 N N . ALA A 1 195 ? -9.112 38.187 3.680 1.00 63.06 195 ALA A N 1
ATOM 1517 C CA . ALA A 1 195 ? -7.800 38.072 3.062 1.00 63.06 195 ALA A CA 1
ATOM 1518 C C . ALA A 1 195 ? -7.505 36.582 2.824 1.00 63.06 195 ALA A C 1
ATOM 1520 O O . ALA A 1 195 ? -7.586 35.779 3.754 1.00 63.06 195 ALA A O 1
ATOM 1521 N N . MET A 1 196 ? -7.234 36.212 1.567 1.00 53.97 196 MET A N 1
ATOM 1522 C CA . MET A 1 196 ? -6.980 34.822 1.184 1.00 53.97 196 MET A CA 1
ATOM 1523 C C . MET A 1 196 ? -5.833 34.252 2.011 1.00 53.97 196 MET A C 1
ATOM 1525 O O . MET A 1 196 ? -4.734 34.821 2.029 1.00 53.97 196 MET A O 1
ATOM 1529 N N . SER A 1 197 ? -6.094 33.130 2.682 1.00 65.12 197 SER A N 1
ATOM 1530 C CA . SER A 1 197 ? -5.091 32.459 3.494 1.00 65.12 197 SER A CA 1
ATOM 1531 C C . SER A 1 197 ? -3.928 31.997 2.608 1.00 65.12 197 SER A C 1
ATOM 1533 O O . SER A 1 197 ? -4.074 31.738 1.408 1.00 65.12 197 SER A O 1
ATOM 1535 N N . VAL A 1 198 ? -2.740 31.876 3.195 1.00 66.19 198 VAL A N 1
ATOM 1536 C CA . VAL A 1 198 ? -1.534 31.410 2.489 1.00 66.19 198 VAL A CA 1
ATOM 1537 C C . VAL A 1 198 ? -1.733 30.001 1.896 1.00 66.19 198 VAL A C 1
ATOM 1539 O O . VAL A 1 198 ? -1.113 29.661 0.886 1.00 66.19 198 VAL A O 1
ATOM 1542 N N . GLN A 1 199 ? -2.645 29.199 2.458 1.00 59.53 199 GLN A N 1
ATOM 1543 C CA . GLN A 1 199 ? -2.998 27.876 1.937 1.00 59.53 199 GLN A CA 1
ATOM 1544 C C . GLN A 1 199 ? -3.841 27.950 0.651 1.00 59.53 199 GLN A C 1
ATOM 1546 O O . GLN A 1 199 ? -3.584 27.187 -0.283 1.00 59.53 199 GLN A O 1
ATOM 1551 N N . ASP A 1 200 ? -4.746 28.926 0.531 1.00 57.78 200 ASP A N 1
ATOM 1552 C CA . ASP A 1 200 ? -5.563 29.120 -0.678 1.00 57.78 200 ASP A CA 1
ATOM 1553 C C . ASP A 1 200 ? -4.710 29.573 -1.876 1.00 57.78 200 ASP A C 1
ATOM 1555 O O . ASP A 1 200 ? -4.921 29.134 -3.011 1.00 57.78 200 ASP A O 1
ATOM 1559 N N . LYS A 1 201 ? -3.659 30.369 -1.621 1.00 61.47 201 LYS A N 1
ATOM 1560 C CA . LYS A 1 201 ? -2.667 30.746 -2.646 1.00 61.47 201 LYS A CA 1
ATOM 1561 C C . LYS A 1 201 ? -1.854 29.543 -3.144 1.00 61.47 201 LYS A C 1
ATOM 1563 O O . LYS A 1 201 ? -1.571 29.458 -4.340 1.00 61.47 201 LYS A O 1
ATOM 1568 N N . LYS A 1 202 ? -1.521 28.582 -2.269 1.00 65.81 202 LYS A N 1
ATOM 1569 C CA . LYS A 1 202 ? -0.837 27.336 -2.674 1.00 65.81 202 LYS A CA 1
ATOM 1570 C C . LYS A 1 202 ? -1.731 26.443 -3.540 1.00 65.81 202 LYS A C 1
ATOM 1572 O O . LYS A 1 202 ? -1.253 25.914 -4.544 1.00 65.81 202 LYS A O 1
ATOM 1577 N N . LEU A 1 203 ? -3.023 26.315 -3.218 1.00 63.53 203 LEU A N 1
ATOM 1578 C CA . LEU A 1 203 ? -3.956 25.528 -4.038 1.00 63.53 203 LEU A CA 1
ATOM 1579 C C . LEU A 1 203 ? -4.185 26.138 -5.434 1.00 63.53 203 LEU A C 1
ATOM 1581 O O . LEU A 1 203 ? -4.309 25.396 -6.413 1.00 63.53 203 LEU A O 1
ATOM 1585 N N . ALA A 1 204 ? -4.196 27.471 -5.550 1.00 60.84 204 ALA A N 1
ATOM 1586 C CA . ALA A 1 204 ? -4.302 28.155 -6.841 1.00 60.84 204 ALA A CA 1
ATOM 1587 C C . ALA A 1 204 ? -3.089 27.878 -7.756 1.00 60.84 204 ALA A C 1
ATOM 1589 O O . ALA A 1 204 ? -3.263 27.623 -8.950 1.00 60.84 204 ALA A O 1
ATOM 1590 N N . GLY A 1 205 ? -1.875 27.825 -7.193 1.00 64.50 205 GLY A N 1
ATOM 1591 C CA . GLY A 1 205 ? -0.657 27.479 -7.939 1.00 64.50 205 GLY A CA 1
ATOM 1592 C C . GLY A 1 205 ? -0.678 26.059 -8.524 1.00 64.50 205 GLY A C 1
ATOM 1593 O O . GLY A 1 205 ? -0.301 25.855 -9.680 1.00 64.50 205 GLY A O 1
ATOM 1594 N N . ILE A 1 206 ? -1.194 25.079 -7.772 1.00 67.06 206 ILE A N 1
ATOM 1595 C CA . ILE A 1 206 ? -1.268 23.675 -8.220 1.00 67.06 206 ILE A CA 1
ATOM 1596 C C . ILE A 1 206 ? -2.278 23.506 -9.369 1.00 67.06 206 ILE A C 1
ATOM 1598 O O . ILE A 1 206 ? -2.009 22.778 -10.328 1.00 67.06 206 ILE A O 1
ATOM 1602 N N . LYS A 1 207 ? -3.420 24.210 -9.331 1.00 66.75 207 LYS A N 1
ATOM 1603 C CA . LYS A 1 207 ? -4.400 24.177 -10.433 1.00 66.75 207 LYS A CA 1
ATOM 1604 C C . LYS A 1 207 ? -3.844 24.792 -11.725 1.00 66.75 207 LYS A C 1
ATOM 1606 O O . LYS A 1 207 ? -4.064 24.225 -12.795 1.00 66.75 207 LYS A O 1
ATOM 1611 N N . ALA A 1 208 ? -3.065 25.873 -11.636 1.00 65.94 208 ALA A N 1
ATOM 1612 C CA . ALA A 1 208 ? -2.430 26.492 -12.804 1.00 65.94 208 ALA A CA 1
ATOM 1613 C C . ALA A 1 208 ? -1.355 25.589 -13.446 1.00 65.94 208 ALA A C 1
ATOM 1615 O O . ALA A 1 208 ? -1.281 25.492 -14.673 1.00 65.94 208 ALA A O 1
ATOM 1616 N N . ALA A 1 209 ? -0.569 24.867 -12.640 1.00 67.06 209 ALA A N 1
ATOM 1617 C CA . ALA A 1 209 ? 0.413 23.905 -13.149 1.00 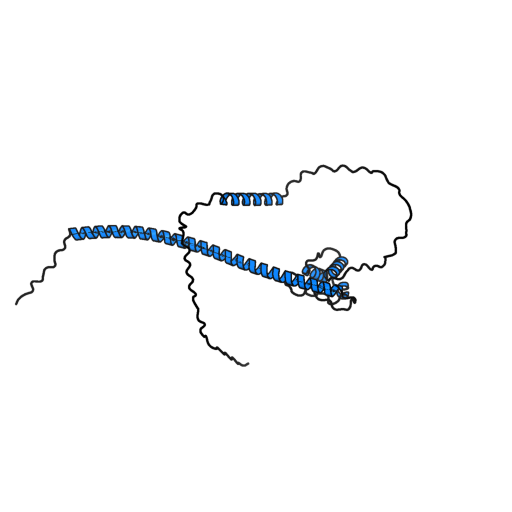67.06 209 ALA A CA 1
ATOM 1618 C C . ALA A 1 209 ? -0.252 22.713 -13.867 1.00 67.06 209 ALA A C 1
ATOM 1620 O O . ALA A 1 209 ? 0.207 22.287 -14.928 1.00 67.06 209 ALA A O 1
ATOM 1621 N N . LYS A 1 210 ? -1.384 22.217 -13.343 1.00 72.56 210 LYS A N 1
ATOM 1622 C CA . LYS A 1 210 ? -2.143 21.116 -13.961 1.00 72.56 210 LYS A CA 1
ATOM 1623 C C . LYS A 1 210 ? -2.793 21.521 -15.293 1.00 72.56 210 LYS A C 1
ATOM 1625 O O . LYS A 1 210 ? -2.837 20.707 -16.211 1.00 72.56 210 LYS A O 1
ATOM 1630 N N . ALA A 1 211 ? -3.226 22.778 -15.429 1.00 66.44 211 ALA A N 1
ATOM 1631 C CA . ALA A 1 211 ? -3.754 23.310 -16.688 1.00 66.44 211 ALA A CA 1
ATOM 1632 C C . ALA A 1 211 ? -2.669 23.430 -17.779 1.00 66.44 211 ALA A C 1
ATOM 1634 O O . ALA A 1 211 ? -2.907 23.044 -18.924 1.00 66.44 211 ALA A O 1
ATOM 1635 N N . LYS A 1 212 ? -1.449 23.862 -17.423 1.00 64.69 212 LYS A N 1
ATOM 1636 C CA . LYS A 1 212 ? -0.315 23.914 -18.368 1.00 64.69 212 LYS A CA 1
ATOM 1637 C C . LYS A 1 212 ? 0.129 22.524 -18.844 1.00 64.69 212 LYS A C 1
ATOM 1639 O O . LYS A 1 212 ? 0.498 22.365 -20.004 1.00 64.69 212 LYS A O 1
ATOM 1644 N N . LEU A 1 213 ? 0.033 21.501 -17.989 1.00 62.38 213 LEU A N 1
ATOM 1645 C CA . LEU A 1 213 ? 0.335 20.117 -18.378 1.00 62.38 213 LEU A CA 1
ATOM 1646 C C . LEU A 1 213 ? -0.712 19.532 -19.349 1.00 62.38 213 LEU A C 1
ATOM 1648 O O . LEU A 1 213 ? -0.374 18.708 -20.196 1.00 62.38 213 LEU A O 1
ATOM 1652 N N . ALA A 1 214 ? -1.973 19.968 -19.251 1.00 61.88 214 ALA A N 1
ATOM 1653 C CA . ALA A 1 214 ? -3.042 19.536 -20.152 1.00 61.88 214 ALA A CA 1
ATOM 1654 C C . ALA A 1 214 ? -2.920 20.164 -21.553 1.00 61.88 214 ALA A C 1
ATOM 1656 O O . ALA A 1 214 ? -3.090 19.458 -22.545 1.00 61.88 214 ALA A O 1
ATOM 1657 N N . GLN A 1 215 ? -2.540 21.443 -21.654 1.00 59.22 215 GLN A N 1
ATOM 1658 C CA . GLN A 1 215 ? -2.317 22.095 -22.954 1.00 59.22 215 GLN A CA 1
ATOM 1659 C C . GLN A 1 215 ? -1.151 21.477 -23.740 1.00 59.22 215 GLN A C 1
ATOM 1661 O O . GLN A 1 215 ? -1.230 21.370 -24.962 1.00 59.22 215 GLN A O 1
ATOM 1666 N N . ASN A 1 216 ? -0.115 20.971 -23.061 1.00 53.41 216 ASN A N 1
ATOM 1667 C CA . ASN A 1 216 ? 1.021 20.337 -23.738 1.00 53.41 216 ASN A CA 1
ATOM 1668 C C . ASN A 1 216 ? 0.693 18.942 -24.318 1.00 53.41 216 ASN A C 1
ATOM 1670 O O . ASN A 1 216 ? 1.414 18.437 -25.175 1.00 53.41 216 ASN A O 1
ATOM 1674 N N . ARG A 1 217 ? -0.421 18.319 -23.901 1.00 56.44 217 ARG A N 1
ATOM 1675 C CA . ARG A 1 217 ? -0.932 17.084 -24.526 1.00 56.44 217 ARG A CA 1
ATOM 1676 C C . ARG A 1 217 ? -1.715 17.338 -25.811 1.00 56.44 217 ARG A C 1
ATOM 1678 O O . ARG A 1 217 ? -1.848 16.418 -26.607 1.00 56.44 217 ARG A O 1
ATOM 1685 N N . GLN A 1 218 ? -2.217 18.553 -26.021 1.00 54.88 218 GLN A N 1
ATOM 1686 C CA . GLN A 1 218 ? -3.113 18.853 -27.139 1.00 54.88 218 GLN A CA 1
ATOM 1687 C C . GLN A 1 218 ? -2.367 19.208 -28.440 1.00 54.88 218 GLN A C 1
ATOM 1689 O O . GLN A 1 218 ? -2.968 19.140 -29.504 1.00 54.88 218 GLN A O 1
ATOM 1694 N N . TYR A 1 219 ? -1.059 19.504 -28.374 1.00 52.03 219 TYR A N 1
ATOM 1695 C CA . TYR A 1 219 ? -0.242 19.886 -29.543 1.00 52.03 219 TYR A CA 1
ATOM 1696 C C . TYR A 1 219 ? 1.049 19.065 -29.744 1.00 52.03 219 TYR A C 1
ATOM 1698 O O . TYR A 1 219 ? 1.805 19.330 -30.671 1.00 52.03 219 TYR A O 1
ATOM 1706 N N . GLY A 1 220 ? 1.306 18.043 -28.919 1.00 48.75 220 GLY A N 1
ATOM 1707 C CA . GLY A 1 220 ? 2.522 17.215 -28.994 1.00 48.75 220 GLY A CA 1
ATOM 1708 C C . GLY A 1 220 ? 2.367 15.867 -29.709 1.00 48.75 220 GLY A C 1
ATOM 1709 O O . GLY A 1 220 ? 3.259 15.028 -29.619 1.00 48.75 220 GLY A O 1
ATOM 1710 N N . GLY A 1 221 ? 1.237 15.619 -30.373 1.00 51.19 221 GLY A N 1
ATOM 1711 C CA . GLY A 1 221 ? 0.996 14.400 -31.145 1.00 51.19 221 GLY A CA 1
ATOM 1712 C C . GLY A 1 221 ? 1.564 14.505 -32.555 1.00 51.19 221 GLY A C 1
ATOM 1713 O O . GLY A 1 221 ? 0.798 14.542 -33.514 1.00 51.19 221 GLY A O 1
ATOM 1714 N N . VAL A 1 222 ? 2.890 14.564 -32.699 1.00 53.94 222 VAL A N 1
ATOM 1715 C CA . VAL A 1 222 ? 3.514 14.280 -33.998 1.00 53.94 222 VAL A CA 1
ATOM 1716 C C . VAL A 1 222 ? 3.260 12.802 -34.264 1.00 53.94 222 VAL A C 1
ATOM 1718 O O . VAL A 1 222 ? 3.867 11.934 -33.639 1.00 53.94 222 VAL A O 1
ATOM 1721 N N . ALA A 1 223 ? 2.278 12.530 -35.120 1.00 51.59 223 ALA A N 1
ATOM 1722 C CA . ALA A 1 223 ? 1.985 11.202 -35.621 1.00 51.59 223 ALA A CA 1
ATOM 1723 C C . ALA A 1 223 ? 3.274 10.611 -36.198 1.00 51.59 223 ALA A C 1
ATOM 1725 O O . ALA A 1 223 ? 3.811 11.129 -37.173 1.00 51.59 223 ALA A O 1
ATOM 1726 N N . ASP A 1 224 ? 3.781 9.554 -35.571 1.00 53.94 224 ASP A N 1
ATOM 1727 C CA . ASP A 1 224 ? 4.888 8.770 -36.098 1.00 53.94 224 ASP A CA 1
ATOM 1728 C C . ASP A 1 224 ? 4.389 8.023 -37.354 1.00 53.94 224 ASP A C 1
ATOM 1730 O O . ASP A 1 224 ? 3.542 7.129 -37.237 1.00 53.94 224 ASP A O 1
ATOM 1734 N N . PRO A 1 225 ? 4.858 8.360 -38.573 1.00 61.22 225 PRO A N 1
ATOM 1735 C CA . PRO A 1 225 ? 4.354 7.764 -39.809 1.00 61.22 225 PRO A CA 1
ATOM 1736 C C . PRO A 1 225 ? 4.847 6.321 -40.032 1.00 61.22 225 PRO A C 1
ATOM 1738 O O . PRO A 1 225 ? 4.663 5.761 -41.114 1.00 61.22 225 PRO A O 1
ATOM 1741 N N . ARG A 1 226 ? 5.491 5.689 -39.039 1.00 56.47 226 ARG A N 1
ATOM 1742 C CA . ARG A 1 226 ? 6.083 4.347 -39.174 1.00 56.47 226 ARG A CA 1
ATOM 1743 C C . ARG A 1 226 ? 5.283 3.206 -38.559 1.00 56.47 226 ARG A C 1
ATOM 1745 O O . ARG A 1 226 ? 5.721 2.060 -38.676 1.00 56.47 226 ARG A O 1
ATOM 1752 N N . VAL A 1 227 ? 4.087 3.448 -38.019 1.00 56.78 227 VAL A N 1
ATOM 1753 C CA . VAL A 1 227 ? 3.174 2.352 -37.645 1.00 56.78 227 VAL A CA 1
ATOM 1754 C C . VAL A 1 227 ? 2.519 1.787 -38.909 1.00 56.78 227 VAL A C 1
ATOM 1756 O O . VAL A 1 227 ? 1.358 2.028 -39.233 1.00 56.78 227 VAL A O 1
ATOM 1759 N N . ARG A 1 228 ? 3.313 1.032 -39.674 1.00 49.03 228 ARG A N 1
ATOM 1760 C CA . ARG A 1 228 ? 2.822 0.165 -40.741 1.00 49.03 228 ARG A CA 1
ATOM 1761 C C . ARG A 1 228 ? 1.873 -0.859 -40.123 1.00 49.03 228 ARG A C 1
ATOM 1763 O O . ARG A 1 228 ? 2.272 -1.600 -39.226 1.00 49.03 228 ARG A O 1
ATOM 1770 N N . LYS A 1 229 ? 0.653 -0.916 -40.669 1.00 56.56 229 LYS A N 1
ATOM 1771 C CA . LYS A 1 229 ? -0.256 -2.071 -40.640 1.00 56.56 229 LYS A CA 1
ATOM 1772 C C . LYS A 1 229 ? 0.557 -3.372 -40.611 1.00 56.56 229 LYS A C 1
ATOM 1774 O O . LYS A 1 229 ? 1.095 -3.778 -41.640 1.00 56.56 229 LYS A O 1
ATOM 1779 N N . ARG A 1 230 ? 0.646 -4.030 -39.454 1.00 48.94 230 ARG A N 1
ATOM 1780 C CA . ARG A 1 230 ? 0.938 -5.463 -39.406 1.00 48.94 230 ARG A CA 1
ATOM 1781 C C . ARG A 1 230 ? -0.400 -6.167 -39.361 1.00 48.94 230 ARG A C 1
ATOM 1783 O O . ARG A 1 230 ? -1.229 -5.884 -38.501 1.00 48.94 230 ARG A O 1
ATOM 1790 N N . GLY A 1 231 ? -0.615 -6.980 -40.388 1.00 45.66 231 GLY A N 1
ATOM 1791 C CA . GLY A 1 231 ? -1.831 -7.734 -40.592 1.00 45.66 231 GLY A CA 1
ATOM 1792 C C . GLY A 1 231 ? -2.143 -8.613 -39.390 1.00 45.66 231 GLY A C 1
ATOM 1793 O O . GLY A 1 231 ? -1.255 -9.179 -38.755 1.00 45.66 231 GLY A O 1
ATOM 1794 N N . SER A 1 232 ? -3.439 -8.707 -39.126 1.00 53.47 232 SER A N 1
ATOM 1795 C CA . SER A 1 232 ? -4.050 -9.820 -38.423 1.00 53.47 232 SER A CA 1
ATOM 1796 C C . SER A 1 232 ? -3.651 -11.114 -39.137 1.00 53.47 232 SER A C 1
ATOM 1798 O O . SER A 1 232 ? -4.137 -11.402 -40.229 1.00 53.47 232 SER A O 1
ATOM 1800 N N . LEU 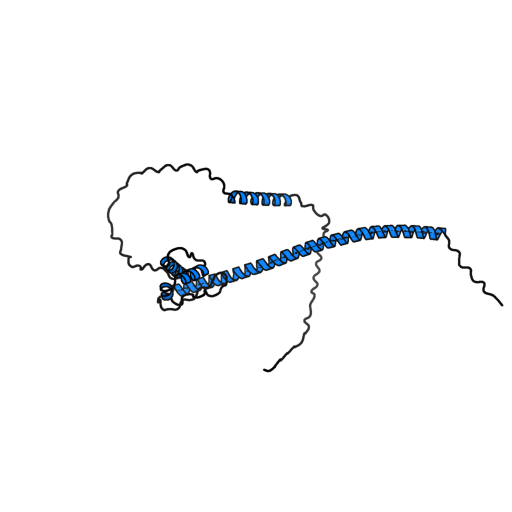A 1 233 ? -2.709 -11.849 -38.552 1.00 51.41 233 LEU A N 1
ATOM 1801 C CA . LEU A 1 233 ? -2.457 -13.247 -38.871 1.00 51.41 233 LEU A CA 1
ATOM 1802 C C . LEU A 1 233 ? -3.111 -14.055 -37.758 1.00 51.41 233 LEU A C 1
ATOM 1804 O O . LEU A 1 233 ? -2.561 -14.224 -36.671 1.00 51.41 233 LEU A O 1
ATOM 1808 N N . ALA A 1 234 ? -4.328 -14.505 -38.050 1.00 53.44 234 ALA A N 1
ATOM 1809 C CA . ALA A 1 234 ? -4.916 -15.657 -37.401 1.00 53.44 234 ALA A CA 1
ATOM 1810 C C . ALA A 1 234 ? -3.965 -16.844 -37.617 1.00 53.44 234 ALA A C 1
ATOM 1812 O O . ALA A 1 234 ? -3.763 -17.298 -38.740 1.00 53.44 234 ALA A O 1
ATOM 1813 N N . GLY A 1 235 ? -3.343 -17.294 -36.536 1.00 45.19 235 GLY A N 1
ATOM 1814 C CA . GLY A 1 235 ? -2.426 -18.424 -36.511 1.00 45.19 235 GLY A CA 1
ATOM 1815 C C . GLY A 1 235 ? -2.507 -19.066 -35.140 1.00 45.19 235 GLY A C 1
ATOM 1816 O O . GLY A 1 235 ? -1.641 -18.866 -34.298 1.00 45.19 235 GLY A O 1
ATOM 1817 N N . SER A 1 236 ? -3.617 -19.761 -34.905 1.00 50.66 236 SER A N 1
ATOM 1818 C CA . SER A 1 236 ? -3.795 -20.645 -33.762 1.00 50.66 236 SER A CA 1
ATOM 1819 C C . SER A 1 236 ? -2.924 -21.879 -33.982 1.00 50.66 236 SER A C 1
ATOM 1821 O O . SER A 1 236 ? -3.245 -22.724 -34.815 1.00 50.66 236 SER A O 1
ATOM 1823 N N . THR A 1 237 ? -1.814 -21.976 -33.260 1.00 50.59 237 THR A N 1
ATOM 1824 C CA . THR A 1 237 ? -1.123 -23.247 -33.036 1.00 50.59 237 THR A CA 1
ATOM 1825 C C . THR A 1 237 ? -1.077 -23.470 -31.538 1.00 50.59 237 THR A C 1
ATOM 1827 O O . THR A 1 237 ? -0.317 -22.817 -30.823 1.00 50.59 237 THR A O 1
ATOM 1830 N N . ALA A 1 238 ? -1.946 -24.368 -31.080 1.00 47.41 238 ALA A N 1
ATOM 1831 C CA . ALA A 1 238 ? -1.863 -24.986 -29.773 1.00 47.41 238 ALA A CA 1
ATOM 1832 C C . ALA A 1 238 ? -0.488 -25.653 -29.647 1.00 47.41 238 ALA A C 1
ATOM 1834 O O . ALA A 1 238 ? -0.159 -26.556 -30.415 1.00 47.41 238 ALA A O 1
ATOM 1835 N N . VAL A 1 239 ? 0.325 -25.167 -28.714 1.00 52.38 239 VAL A N 1
ATOM 1836 C CA . VAL A 1 239 ? 1.519 -25.873 -28.260 1.00 52.38 239 VAL A CA 1
ATOM 1837 C C . VAL A 1 239 ? 1.106 -26.595 -26.989 1.00 52.38 239 VAL A C 1
ATOM 1839 O O . VAL A 1 239 ? 0.931 -25.983 -25.938 1.00 52.38 239 VAL A O 1
ATOM 1842 N N . ASP A 1 240 ? 0.868 -27.889 -27.153 1.00 49.84 240 ASP A N 1
ATOM 1843 C CA . ASP A 1 240 ? 0.685 -28.863 -26.090 1.00 49.84 240 ASP A CA 1
ATOM 1844 C C . ASP A 1 240 ? 2.041 -29.031 -25.386 1.00 49.84 240 ASP A C 1
ATOM 1846 O O . ASP A 1 240 ? 2.991 -29.572 -25.955 1.00 49.84 240 ASP A O 1
ATOM 1850 N N . VAL A 1 241 ? 2.185 -28.448 -24.193 1.00 56.34 241 VAL A N 1
ATOM 1851 C CA . VAL A 1 241 ? 3.397 -28.589 -23.378 1.00 56.34 241 VAL A CA 1
ATOM 1852 C C . VAL A 1 241 ? 3.197 -29.797 -22.480 1.00 56.34 241 VAL A C 1
ATOM 1854 O O . VAL A 1 241 ? 2.467 -29.748 -21.490 1.00 56.34 241 VAL A O 1
ATOM 1857 N N . GLY A 1 242 ? 3.852 -30.885 -22.878 1.00 49.25 242 GLY A N 1
ATOM 1858 C CA . GLY A 1 242 ? 3.887 -32.151 -22.169 1.00 49.25 242 GLY A CA 1
ATOM 1859 C C . GLY A 1 242 ? 4.339 -32.008 -20.717 1.00 49.25 242 GLY A C 1
ATOM 1860 O O . GLY A 1 242 ? 5.330 -31.352 -20.396 1.00 49.25 242 GLY A O 1
ATOM 1861 N N . ALA A 1 243 ? 3.591 -32.676 -19.845 1.00 50.53 243 ALA A N 1
ATOM 1862 C CA . ALA A 1 243 ? 3.951 -32.937 -18.467 1.00 50.53 243 ALA A CA 1
ATOM 1863 C C . ALA A 1 243 ? 4.937 -34.121 -18.403 1.00 50.53 243 ALA A C 1
ATOM 1865 O O . ALA A 1 243 ? 4.528 -35.279 -18.379 1.00 50.53 243 ALA A O 1
ATOM 1866 N N . GLU A 1 244 ? 6.236 -33.832 -18.342 1.00 55.06 244 GLU A N 1
ATOM 1867 C CA . GLU A 1 244 ? 7.229 -34.706 -17.700 1.00 55.06 244 GLU A CA 1
ATOM 1868 C C . GLU A 1 244 ? 7.431 -34.166 -16.270 1.00 55.06 244 GLU A C 1
ATOM 1870 O O . GLU A 1 244 ? 7.641 -32.976 -16.069 1.00 55.06 244 GLU A O 1
ATOM 1875 N N . GLY A 1 245 ? 7.274 -34.927 -15.189 1.00 50.41 245 GLY A N 1
ATOM 1876 C CA . GLY A 1 245 ? 7.916 -36.217 -14.963 1.00 50.41 245 GLY A CA 1
ATOM 1877 C C . GLY A 1 245 ? 9.191 -36.037 -14.125 1.00 50.41 245 GLY A C 1
ATOM 1878 O O . GLY A 1 245 ? 10.260 -36.459 -14.544 1.00 50.41 245 GLY A O 1
ATOM 1879 N N . GLY A 1 246 ? 9.111 -35.386 -12.954 1.00 53.62 246 GLY A N 1
ATOM 1880 C CA . GLY A 1 246 ? 10.269 -35.056 -12.109 1.00 53.62 246 GLY A CA 1
ATOM 1881 C C . GLY A 1 246 ? 10.174 -35.630 -10.694 1.00 53.62 246 GLY A C 1
ATOM 1882 O O . GLY A 1 246 ? 9.339 -35.222 -9.898 1.00 53.62 246 GLY A O 1
ATOM 1883 N N . LYS A 1 247 ? 11.030 -36.612 -10.417 1.00 57.22 247 LYS A N 1
ATOM 1884 C CA . LYS A 1 247 ? 11.081 -37.530 -9.271 1.00 57.22 247 LYS A CA 1
ATOM 1885 C C . LYS A 1 247 ? 11.288 -36.899 -7.881 1.00 57.22 247 LYS A C 1
ATOM 1887 O O . LYS A 1 247 ? 12.090 -35.994 -7.701 1.00 57.22 247 LYS A O 1
ATOM 1892 N N . LYS A 1 248 ? 10.640 -37.552 -6.905 1.00 52.44 248 LYS A N 1
ATOM 1893 C CA . LYS A 1 248 ? 11.085 -37.921 -5.541 1.00 52.44 248 LYS A CA 1
ATOM 1894 C C . LYS A 1 248 ? 12.424 -37.333 -5.056 1.00 52.44 248 LYS A C 1
ATOM 1896 O O . LYS A 1 248 ? 13.481 -37.751 -5.515 1.00 52.44 248 LYS A O 1
ATOM 1901 N N . GLY A 1 249 ? 12.352 -36.542 -3.986 1.00 58.25 249 GLY A N 1
ATOM 1902 C CA . GLY A 1 249 ? 13.445 -36.312 -3.042 1.00 58.25 249 GLY A CA 1
ATOM 1903 C C . GLY A 1 249 ? 12.924 -36.451 -1.613 1.00 58.25 249 GLY A C 1
ATOM 1904 O O . GLY A 1 249 ? 12.420 -35.493 -1.042 1.00 58.25 249 GLY A O 1
ATOM 1905 N N . VAL A 1 250 ? 12.989 -37.670 -1.074 1.00 57.69 250 VAL A N 1
ATOM 1906 C CA . VAL A 1 250 ? 12.816 -37.958 0.355 1.00 57.69 250 VAL A CA 1
ATOM 1907 C C . VAL A 1 250 ? 14.159 -37.661 1.014 1.00 57.69 250 VAL A C 1
ATOM 1909 O O . VAL A 1 250 ? 15.125 -38.376 0.769 1.00 57.69 250 VAL A O 1
ATOM 1912 N N . GLY A 1 251 ? 14.225 -36.590 1.800 1.00 60.78 251 GLY A N 1
ATOM 1913 C CA . GLY A 1 251 ? 15.347 -36.289 2.683 1.00 60.78 251 GLY A CA 1
ATOM 1914 C C . GLY A 1 251 ? 14.899 -36.465 4.125 1.00 60.78 251 GLY A C 1
ATOM 1915 O O . GLY A 1 251 ? 14.346 -35.541 4.712 1.00 60.78 251 GLY A O 1
ATOM 1916 N N . VAL A 1 252 ? 15.093 -37.671 4.656 1.00 61.03 252 VAL A N 1
ATOM 1917 C CA . VAL A 1 252 ? 15.087 -37.943 6.096 1.00 61.03 252 VAL A CA 1
ATOM 1918 C C . VAL A 1 252 ? 16.431 -37.452 6.624 1.00 61.03 252 VAL A C 1
ATOM 1920 O O . VAL A 1 252 ? 17.472 -37.909 6.160 1.00 61.03 252 VAL A O 1
ATOM 1923 N N . GLY A 1 253 ? 16.399 -36.489 7.538 1.00 58.97 253 GLY A N 1
ATOM 1924 C CA . GLY A 1 253 ? 17.555 -36.042 8.304 1.00 58.97 253 GLY A CA 1
ATOM 1925 C C . GLY A 1 253 ? 17.218 -36.150 9.781 1.00 58.97 253 GLY A C 1
ATOM 1926 O O . GLY A 1 253 ? 16.665 -35.216 10.353 1.00 58.97 253 GLY A O 1
ATOM 1927 N N . GLU A 1 254 ? 17.493 -37.322 10.343 1.00 61.97 254 GLU A N 1
ATOM 1928 C CA . GLU A 1 254 ? 17.700 -37.526 11.774 1.00 61.97 254 GLU A CA 1
ATOM 1929 C C . GLU A 1 254 ? 19.101 -37.008 12.149 1.00 61.97 254 GLU A C 1
ATOM 1931 O O . GLU A 1 254 ? 20.039 -37.112 11.357 1.00 61.97 254 GLU A O 1
ATOM 1936 N N . GLY A 1 255 ? 19.220 -36.444 13.347 1.00 60.44 255 GLY A N 1
ATOM 1937 C CA . GLY A 1 255 ? 20.461 -36.021 14.007 1.00 60.44 255 GLY A CA 1
ATOM 1938 C C . GLY A 1 255 ? 20.064 -35.208 15.242 1.00 60.44 255 GLY A C 1
ATOM 1939 O O . GLY A 1 255 ? 19.528 -34.114 15.089 1.00 60.44 255 GLY A O 1
ATOM 1940 N N . GLU A 1 256 ? 19.947 -35.827 16.420 1.00 63.03 256 GLU A N 1
ATOM 1941 C CA . GLU A 1 256 ? 21.040 -36.074 17.388 1.00 63.03 256 GLU A CA 1
ATOM 1942 C C . GLU A 1 256 ? 21.701 -34.764 17.852 1.00 63.03 256 GLU A C 1
ATOM 1944 O O . GLU A 1 256 ? 22.602 -34.251 17.195 1.00 63.03 256 GLU A O 1
ATOM 1949 N N . ASP A 1 257 ? 21.146 -34.155 18.909 1.00 58.91 257 ASP A N 1
ATOM 1950 C CA . ASP A 1 257 ? 21.728 -34.084 20.269 1.00 58.91 257 ASP A CA 1
ATOM 1951 C C . ASP A 1 257 ? 20.747 -33.415 21.259 1.00 58.91 257 ASP A C 1
ATOM 1953 O O . ASP A 1 257 ? 20.084 -32.417 20.879 1.00 58.91 257 ASP A O 1
#

Organism: NCBI:txid116794

Solvent-accessible surface area (backbone atoms only — not comparable to full-atom values): 16208 Å² total; per-residue (Å²): 138,84,79,77,82,69,78,74,77,79,78,76,64,61,71,63,54,54,52,52,51,53,52,50,50,54,52,50,56,52,50,52,53,51,49,54,55,48,51,54,51,50,59,49,50,53,54,50,49,53,55,48,49,58,50,51,54,54,48,52,54,51,51,55,52,50,51,55,52,48,54,42,50,54,28,26,52,54,15,50,55,52,33,53,51,27,20,59,55,37,49,69,55,85,56,53,84,47,76,46,59,73,50,37,19,42,69,73,46,43,72,45,78,88,58,58,55,28,59,57,45,54,75,70,53,53,64,71,58,52,42,51,51,29,50,50,64,76,40,85,67,71,78,56,65,70,59,42,44,51,50,48,39,45,73,47,29,35,76,82,70,65,73,79,86,65,82,63,71,77,76,88,80,86,74,87,89,79,90,80,78,94,74,82,80,79,83,78,78,79,84,74,84,74,76,78,50,76,66,57,57,52,55,53,54,54,54,55,53,55,52,56,58,52,57,56,65,77,75,64,76,76,78,70,92,75,78,67,87,74,75,90,73,91,72,91,72,88,78,84,79,80,89,78,89,82,82,89,82,88,81,86,80,87,79,92,132